Protein AF-A0A242K2R5-F1 (afdb_monomer)

Radius of gyration: 17.03 Å; Cα contacts (8 Å, |Δi|>4): 320; chains: 1; bounding box: 41×43×47 Å

pLDDT: mean 93.3, std 8.81, range [44.0, 98.81]

Secondary structure (DSSP, 8-state):
--S------SS---HHHHHHHHHTT--SSEEEEE-TTEE--HHHHHHHHHHHHT-TTEEEEEEEEE-TTS-B----BS---HHHHHHHH---HHHHHHTHHHHHHHTTTT--SSS-EEESB--TTEEEEEHHHHHHTTSS-TT-SSSSHHHHHHHHHHHTT-EEEEEEEEEEEE---GGGGG-HHHHHHHHHHHHHHHHHH-----

Foldseek 3Di:
DDPDDDDDDPDQLAQQVVVLVVLVVDPDQKDKQADPQKDFDPVLVVVQVVVQVVDPLAFKEAEFEAEPVRHTDLFAAQDDAPQLVVLVVPPDPVSCVVCVVVNCNGSVVVDDLPDKDWGQFGDSNMIIGRSVLCVVLPTFDSQQRDPCSRNVSSVSSVVVSGIYIYHNPGYMYGHDDPPLSPDPVVVVSHVSSVVVNCVVVPHHHD

Sequence (206 aa):
MPFINLHQHSENRGFGYGHNVIFRQLTTKYGIVFNPDVLVTKEALDAMINRIRANDELAMVCPKVLNEDGTIQYLVRQKLDVFDYMLRFIPFNFVRKLFDKRLAYYECRDLSDEETTYIRMGSGCFMLLDTKKFNDIGGFDERFFMYFEDNDLCLRFEQAGQKILYTPFEPVIHIYEKAAHKSVPLFNIFMKSMYRFFNKWGWRFF

InterPro domains:
  IPR027791 Galactosyltransferase, C-terminal [PF02709] (124-176)
  IPR029044 Nucleotide-diphospho-sugar transferases [G3DSA:3.90.550.10] (2-184)
  IPR029044 Nucleotide-diphospho-sugar transferases [SSF53448] (4-205)

Nearest PDB structures (foldseek):
  6e4q-assembly1_A  TM=6.990E-01  e=4.591E-06  Drosophila melanogaster
  2z87-assembly3_B  TM=6.875E-01  e=1.037E-04  Escherichia coli
  9fnn-assembly1_A  TM=6.495E-01  e=6.644E-05  Escherichia coli
  7spa-assembly1_A  TM=6.278E-01  e=1.619E-04  Paramecium bursaria Chlorella virus CZ-2
  9gzk-assembly2_C  TM=6.308E-01  e=1.705E-03  Listeria monocytogenes

Solvent-accessible surface area (backbone atoms only — not comparable to full-atom values): 11644 Å² total; per-residue (Å²): 130,79,94,72,84,87,86,86,70,99,67,90,59,33,60,31,39,60,51,40,61,51,57,76,69,55,86,53,69,59,45,74,47,61,44,95,53,52,48,74,53,70,67,36,50,54,51,52,53,50,56,47,68,75,34,90,54,41,38,34,41,27,54,36,40,22,34,86,88,66,47,78,48,75,58,40,34,65,66,82,31,54,45,65,57,50,56,71,71,51,88,52,67,68,60,48,61,77,41,40,73,59,50,36,53,36,28,45,70,79,66,54,78,87,49,70,44,82,51,64,20,57,39,63,60,44,34,42,30,31,34,61,59,41,54,75,73,62,42,40,54,56,86,18,44,47,58,62,34,38,47,52,38,29,51,51,35,49,76,71,71,34,40,32,36,35,32,46,84,40,57,30,36,40,65,74,73,76,74,66,83,76,40,67,70,57,49,54,42,40,53,53,21,49,52,53,48,31,70,73,76,54,81,39,64,117

Mean predicted aligned error: 4.0 Å

Structure (mmCIF, N/CA/C/O backbone):
data_AF-A0A242K2R5-F1
#
_entry.id   AF-A0A242K2R5-F1
#
loop_
_atom_site.group_PDB
_atom_site.id
_atom_site.type_symbol
_atom_site.label_atom_id
_atom_site.label_alt_id
_atom_site.label_comp_id
_atom_site.label_asym_id
_atom_site.label_entity_id
_atom_site.label_seq_id
_atom_site.pdbx_PDB_ins_code
_atom_site.Cartn_x
_atom_site.Cartn_y
_atom_site.Cartn_z
_atom_site.occupancy
_atom_site.B_iso_or_equiv
_atom_site.auth_seq_id
_atom_site.auth_comp_id
_atom_site.auth_asym_id
_atom_site.auth_atom_id
_atom_site.pdbx_PDB_model_num
ATOM 1 N N . MET A 1 1 ? -10.403 -11.966 26.368 1.00 62.44 1 MET A N 1
ATOM 2 C CA . MET A 1 1 ? -10.228 -12.396 24.964 1.00 62.44 1 MET A CA 1
ATOM 3 C C . MET A 1 1 ? -8.780 -12.825 24.786 1.00 62.44 1 MET A C 1
ATOM 5 O O . MET A 1 1 ? -7.942 -12.250 25.475 1.00 62.44 1 MET A O 1
ATOM 9 N N . PRO A 1 2 ? -8.483 -13.840 23.959 1.00 74.81 2 PRO A N 1
ATOM 10 C CA . PRO A 1 2 ? -7.099 -14.198 23.654 1.00 74.81 2 PRO A CA 1
ATOM 11 C C . PRO A 1 2 ? -6.367 -13.006 23.019 1.00 74.81 2 PRO A C 1
ATOM 13 O O . PRO A 1 2 ? -6.982 -12.202 22.320 1.00 74.81 2 PRO A O 1
ATOM 16 N N . PHE A 1 3 ? -5.065 -12.883 23.287 1.00 88.44 3 PHE A N 1
ATOM 17 C CA . PHE A 1 3 ? -4.233 -11.795 22.754 1.00 88.44 3 PHE A CA 1
ATOM 18 C C . PHE A 1 3 ? -3.895 -11.986 21.264 1.00 88.44 3 PHE A C 1
ATOM 20 O O . PHE A 1 3 ? -3.616 -11.013 20.572 1.00 88.44 3 PHE A O 1
ATOM 27 N N . ILE A 1 4 ? -3.957 -13.230 20.772 1.00 90.94 4 ILE A N 1
ATOM 28 C CA . ILE A 1 4 ? -3.804 -13.615 19.364 1.00 90.94 4 ILE A CA 1
ATOM 29 C C . ILE A 1 4 ? -4.907 -14.615 19.008 1.00 90.94 4 ILE A C 1
ATOM 31 O O . ILE A 1 4 ? -5.147 -15.566 19.752 1.00 90.94 4 ILE A O 1
ATOM 35 N N . ASN A 1 5 ? -5.531 -14.422 17.844 1.00 90.81 5 ASN A N 1
ATOM 36 C CA . ASN A 1 5 ? -6.406 -15.401 17.201 1.00 90.81 5 ASN A CA 1
ATOM 37 C C . ASN A 1 5 ? -5.737 -15.895 15.917 1.00 90.81 5 ASN A C 1
ATOM 39 O O . ASN A 1 5 ? -5.383 -15.088 15.058 1.00 90.81 5 ASN A O 1
ATOM 43 N N . LEU A 1 6 ? -5.574 -17.211 15.781 1.00 92.06 6 LEU A N 1
ATOM 44 C CA . LEU A 1 6 ? -5.031 -17.828 14.573 1.00 92.06 6 LEU A CA 1
ATOM 45 C C . LEU A 1 6 ? -6.177 -18.305 13.676 1.00 92.06 6 LEU A C 1
ATOM 47 O O . LEU A 1 6 ? -7.012 -19.098 14.106 1.00 92.06 6 LEU A O 1
ATOM 51 N N . HIS A 1 7 ? -6.187 -17.854 12.423 1.00 91.31 7 HIS A N 1
ATOM 52 C CA . HIS A 1 7 ? -7.149 -18.283 11.410 1.00 91.31 7 HIS A CA 1
ATOM 53 C C . HIS A 1 7 ? -6.432 -19.127 10.356 1.00 91.31 7 HIS A C 1
ATOM 55 O O . HIS A 1 7 ? -5.574 -18.626 9.630 1.00 91.31 7 HIS A O 1
ATOM 61 N N . GLN A 1 8 ? -6.774 -20.412 10.278 1.00 92.38 8 GLN A N 1
ATOM 62 C CA . GLN A 1 8 ? -6.209 -21.338 9.301 1.00 92.38 8 GLN A CA 1
ATOM 63 C C . GLN A 1 8 ? -7.237 -21.652 8.213 1.00 92.38 8 GLN A C 1
ATOM 65 O O . GLN A 1 8 ? -8.395 -21.946 8.502 1.00 92.38 8 GLN A O 1
ATOM 70 N N . HIS A 1 9 ? -6.792 -21.626 6.959 1.00 89.75 9 HIS A N 1
ATOM 71 C CA . HIS A 1 9 ? -7.594 -21.993 5.796 1.00 89.75 9 HIS A CA 1
ATOM 72 C C . HIS A 1 9 ? -7.074 -23.291 5.178 1.00 89.75 9 HIS A C 1
ATOM 74 O O . HIS A 1 9 ? -5.881 -23.586 5.245 1.00 89.75 9 HIS A O 1
ATOM 80 N N . SER A 1 10 ? -7.971 -24.064 4.563 1.00 92.50 10 SER A N 1
ATOM 81 C CA . SER A 1 10 ? -7.627 -25.303 3.851 1.00 92.50 10 SER A CA 1
ATOM 82 C C . SER A 1 10 ? -6.846 -25.055 2.558 1.00 92.50 10 SER A C 1
ATOM 84 O O . SER A 1 10 ? -6.155 -25.949 2.079 1.00 92.50 10 SER A O 1
ATOM 86 N N . GLU A 1 11 ? -6.943 -23.849 1.998 1.00 93.31 11 GLU A N 1
ATOM 87 C CA . GLU A 1 11 ? -6.268 -23.438 0.770 1.00 93.31 11 GLU A CA 1
ATOM 88 C C . GLU A 1 11 ? -5.685 -22.025 0.892 1.00 93.31 11 GLU A C 1
ATOM 90 O O . GLU A 1 11 ? -6.241 -21.153 1.563 1.00 93.31 11 GLU A O 1
ATOM 95 N N . ASN A 1 12 ? -4.562 -21.787 0.210 1.00 93.62 12 ASN A N 1
ATOM 96 C CA . ASN A 1 12 ? -4.000 -20.450 0.053 1.00 93.62 12 ASN A CA 1
ATOM 97 C C . ASN A 1 12 ? -4.608 -19.796 -1.193 1.00 93.62 12 ASN A C 1
ATOM 99 O O . ASN A 1 12 ? -4.327 -20.217 -2.314 1.00 93.62 12 ASN A O 1
ATOM 103 N N . ARG A 1 13 ? -5.422 -18.757 -0.996 1.00 95.25 13 ARG A N 1
ATOM 104 C CA . ARG A 1 13 ? -6.053 -17.981 -2.079 1.00 95.25 13 ARG A CA 1
ATOM 105 C C . ARG A 1 13 ? -5.410 -16.617 -2.306 1.00 95.25 13 ARG A C 1
ATOM 107 O O . ARG A 1 13 ? -5.927 -15.825 -3.090 1.00 95.25 13 ARG A O 1
ATOM 114 N N . GLY A 1 14 ? -4.280 -16.359 -1.658 1.00 95.38 14 GLY A N 1
ATOM 115 C CA . GLY A 1 14 ? -3.517 -15.139 -1.848 1.00 95.38 14 GLY A CA 1
ATOM 116 C C . GLY A 1 14 ? -3.694 -14.090 -0.756 1.00 95.38 14 GLY A C 1
ATOM 117 O O . GLY A 1 14 ? -4.518 -14.220 0.152 1.00 95.38 14 GLY A O 1
ATOM 118 N N . PHE A 1 15 ? -2.890 -13.033 -0.874 1.00 96.06 15 PHE A N 1
ATOM 119 C CA . PHE A 1 15 ? -2.730 -11.974 0.121 1.00 96.06 15 PHE A CA 1
ATOM 120 C C . PHE A 1 15 ? -4.047 -11.248 0.414 1.00 96.06 15 PHE A C 1
ATOM 122 O O . PHE A 1 15 ? -4.467 -11.158 1.569 1.00 96.06 15 PHE A O 1
ATOM 129 N N . GLY A 1 16 ? -4.732 -10.773 -0.631 1.00 96.94 16 GLY A N 1
ATOM 130 C CA . GLY A 1 16 ? -5.975 -10.017 -0.481 1.00 96.94 16 GLY A CA 1
ATOM 131 C C . GLY A 1 16 ? -7.112 -10.839 0.132 1.00 96.94 16 GLY A C 1
ATOM 132 O O . GLY A 1 16 ? -7.839 -10.339 0.987 1.00 96.94 16 GLY A O 1
ATOM 133 N N . TYR A 1 17 ? -7.224 -12.120 -0.241 1.00 97.25 17 TYR A N 1
ATOM 134 C CA . TYR A 1 17 ? -8.234 -13.028 0.310 1.00 97.25 17 TYR A CA 1
ATOM 135 C C . TYR A 1 17 ? -8.085 -13.198 1.826 1.00 97.25 17 TYR A C 1
ATOM 137 O O . TYR A 1 17 ? -9.061 -13.041 2.558 1.00 97.25 17 TYR A O 1
ATOM 145 N N . GLY A 1 18 ? -6.867 -13.485 2.303 1.00 96.06 18 GLY A N 1
ATOM 146 C CA . GLY A 1 18 ? -6.620 -13.682 3.734 1.00 96.06 18 GLY A CA 1
ATOM 147 C C . GLY A 1 18 ? -7.019 -12.454 4.556 1.00 96.06 18 GLY A C 1
ATOM 148 O O . GLY A 1 18 ? -7.730 -12.574 5.552 1.00 96.06 18 GLY A O 1
ATOM 149 N N . H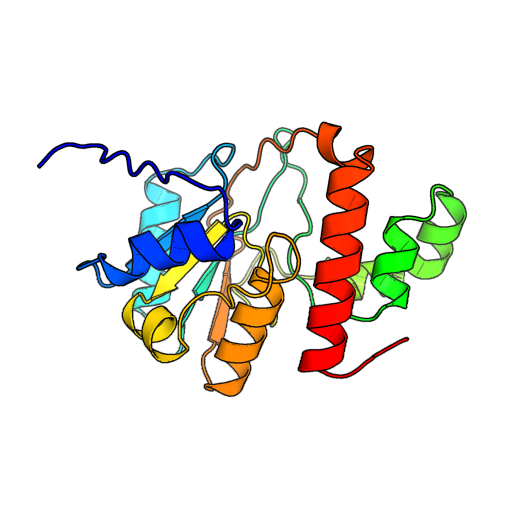IS A 1 19 ? -6.654 -11.261 4.083 1.00 97.69 19 HIS A N 1
ATOM 150 C CA . HIS A 1 19 ? -7.028 -10.012 4.744 1.00 97.69 19 HIS A CA 1
ATOM 151 C C . HIS A 1 19 ? -8.534 -9.743 4.682 1.00 97.69 19 HIS A C 1
ATOM 153 O O . HIS A 1 19 ? -9.115 -9.359 5.695 1.00 97.69 19 HIS A O 1
ATOM 159 N N . ASN A 1 20 ? -9.197 -10.004 3.550 1.00 97.88 20 ASN A N 1
ATOM 160 C CA . ASN A 1 20 ? -10.650 -9.855 3.433 1.00 97.88 20 ASN A CA 1
ATOM 161 C C . ASN A 1 20 ? -11.409 -10.686 4.469 1.00 97.88 20 ASN A C 1
ATOM 163 O O . ASN A 1 20 ? -12.375 -10.194 5.052 1.00 97.88 20 ASN A O 1
ATOM 167 N N . VAL A 1 21 ? -10.984 -11.931 4.709 1.00 96.19 21 VAL A N 1
ATOM 168 C CA . VAL A 1 21 ? -11.616 -12.803 5.709 1.00 96.19 21 VAL A CA 1
ATOM 169 C C . VAL A 1 21 ? -11.588 -12.152 7.090 1.00 96.19 21 VAL A C 1
ATOM 171 O O . VAL A 1 21 ? -12.612 -12.151 7.775 1.00 96.19 21 VAL A O 1
ATOM 174 N N . ILE A 1 22 ? -10.448 -11.580 7.483 1.00 95.75 22 ILE A N 1
ATOM 175 C CA . ILE A 1 22 ? -10.291 -10.929 8.786 1.00 95.75 22 ILE A CA 1
ATOM 176 C C . ILE A 1 22 ? -11.063 -9.609 8.839 1.00 95.75 22 ILE A C 1
ATOM 178 O O . ILE A 1 22 ? -11.855 -9.413 9.756 1.00 95.75 22 ILE A O 1
ATOM 182 N N . PHE A 1 23 ? -10.916 -8.735 7.839 1.00 97.31 23 PHE A N 1
ATOM 183 C CA . PHE A 1 23 ? -11.558 -7.412 7.814 1.00 97.31 23 PHE A CA 1
ATOM 184 C C . PHE A 1 23 ? -13.091 -7.462 7.841 1.00 97.31 23 PHE A C 1
ATOM 186 O O . PHE A 1 23 ? -13.722 -6.573 8.411 1.00 97.31 23 PHE A O 1
ATOM 193 N N . ARG A 1 24 ? -13.703 -8.522 7.299 1.00 95.69 24 ARG A N 1
ATOM 194 C CA . ARG A 1 24 ? -15.157 -8.748 7.394 1.00 95.69 24 ARG A CA 1
ATOM 195 C C . ARG A 1 24 ? -15.631 -9.115 8.803 1.00 95.69 24 ARG A C 1
ATOM 197 O O . ARG A 1 24 ? -16.816 -8.987 9.088 1.00 95.69 24 ARG A O 1
ATOM 204 N N . GLN A 1 25 ? -14.731 -9.594 9.658 1.00 94.06 25 GLN A N 1
ATOM 205 C CA . GLN A 1 25 ? -15.017 -9.991 11.041 1.00 94.06 25 GLN A CA 1
ATOM 206 C C . GLN A 1 25 ? -14.628 -8.908 12.056 1.00 94.06 25 GLN A C 1
ATOM 208 O O . GLN A 1 25 ? -14.987 -9.014 13.229 1.00 94.06 25 GLN A O 1
ATOM 213 N N . LEU A 1 26 ? -13.886 -7.878 11.632 1.00 94.69 26 LEU A N 1
ATOM 214 C CA . LEU A 1 26 ? -13.453 -6.805 12.520 1.00 94.69 26 LEU A CA 1
ATOM 215 C C . LEU A 1 26 ? -14.651 -5.986 13.008 1.00 94.69 26 LEU A C 1
ATOM 217 O O . LEU A 1 26 ? -15.458 -5.488 12.227 1.00 94.69 26 LEU A O 1
ATOM 221 N N . THR A 1 27 ? -14.715 -5.792 14.322 1.00 92.94 27 THR A N 1
ATOM 222 C CA . THR A 1 27 ? -15.649 -4.866 14.979 1.00 92.94 27 THR A CA 1
ATOM 223 C C . THR A 1 27 ? -14.998 -3.521 15.304 1.00 92.94 27 THR A C 1
ATOM 225 O O . THR A 1 27 ? -15.673 -2.577 15.713 1.00 92.94 27 THR A O 1
ATOM 228 N N . THR A 1 28 ? -13.680 -3.412 15.126 1.00 96.06 28 THR A N 1
ATOM 229 C CA . THR A 1 28 ? -12.914 -2.188 15.352 1.00 96.06 28 THR A CA 1
ATOM 230 C C . THR A 1 28 ? -13.083 -1.215 14.188 1.00 96.06 28 THR A C 1
ATOM 232 O O . THR A 1 28 ? -13.116 -1.616 13.024 1.00 96.06 28 THR A O 1
ATOM 235 N N . LYS A 1 29 ? -13.130 0.092 14.492 1.00 97.25 29 LYS A N 1
ATOM 236 C CA . LYS A 1 29 ? -13.226 1.149 13.465 1.00 97.25 29 LYS A CA 1
ATOM 237 C C . LYS A 1 29 ? -12.029 1.139 12.507 1.00 97.25 29 LYS A C 1
ATOM 239 O O . 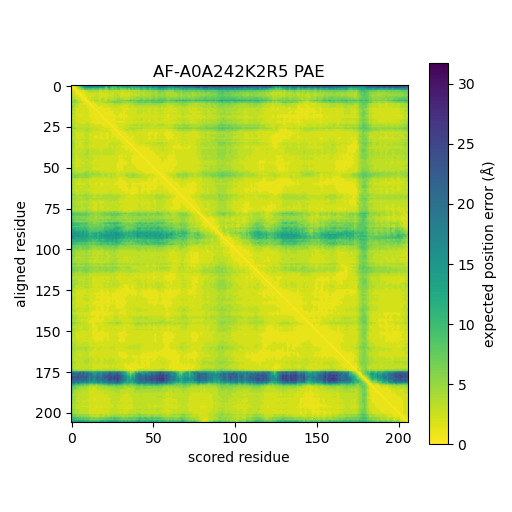LYS A 1 29 ? -12.198 1.423 11.327 1.00 97.25 29 LYS A O 1
ATOM 244 N N . TYR A 1 30 ? -10.849 0.793 13.016 1.00 98.25 30 TYR A N 1
ATOM 245 C CA . TYR A 1 30 ? -9.625 0.704 12.228 1.00 98.25 30 TYR A CA 1
ATOM 246 C C . TYR A 1 30 ? -9.069 -0.720 12.239 1.00 98.25 30 TYR A C 1
ATOM 248 O O . TYR A 1 30 ? -9.187 -1.431 13.244 1.00 98.25 30 TYR A O 1
ATOM 256 N N . GLY A 1 31 ? -8.455 -1.1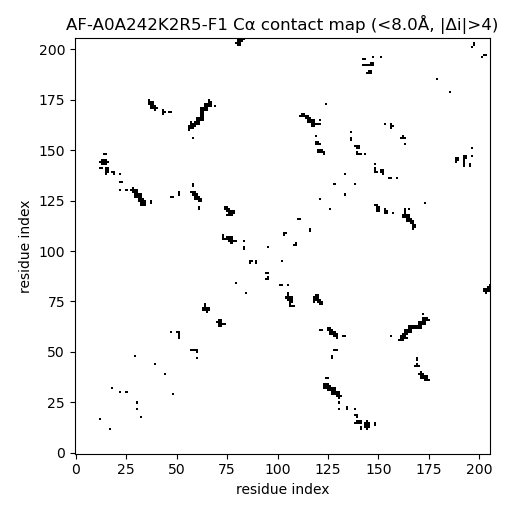09 11.127 1.00 97.75 31 GLY A N 1
ATOM 257 C CA . GLY A 1 31 ? -7.739 -2.367 10.940 1.00 97.75 31 GLY A CA 1
ATOM 258 C C . GLY A 1 31 ? -6.390 -2.112 10.276 1.00 97.75 31 GLY A C 1
ATOM 259 O O . GLY A 1 31 ? -6.194 -1.073 9.650 1.00 97.75 31 GLY A O 1
ATOM 260 N N . ILE A 1 32 ? -5.448 -3.042 10.415 1.00 97.69 32 ILE A N 1
ATOM 261 C CA . ILE A 1 32 ? -4.110 -2.916 9.826 1.00 97.69 32 ILE A CA 1
ATOM 262 C C . ILE A 1 32 ? -3.857 -4.118 8.927 1.00 97.69 32 ILE A C 1
ATOM 264 O O . ILE A 1 32 ? -4.071 -5.259 9.332 1.00 97.69 32 ILE A O 1
ATOM 268 N N . VAL A 1 33 ? -3.384 -3.846 7.719 1.00 98.00 33 VAL A N 1
ATOM 269 C CA . VAL A 1 33 ? -2.728 -4.822 6.846 1.00 98.00 33 VAL A CA 1
ATOM 270 C C . VAL A 1 33 ? -1.232 -4.620 7.023 1.00 98.00 33 VAL A C 1
ATOM 272 O O . VAL A 1 33 ? -0.767 -3.489 6.906 1.00 98.00 33 VAL A O 1
ATOM 275 N N . PHE A 1 34 ? -0.481 -5.673 7.327 1.00 96.56 34 PHE A N 1
ATOM 276 C CA . PHE A 1 34 ? 0.970 -5.584 7.450 1.00 96.56 34 PHE A CA 1
ATOM 277 C C . PHE A 1 34 ? 1.632 -6.924 7.145 1.00 96.56 34 PHE A C 1
ATOM 279 O O . PHE A 1 34 ? 1.044 -7.985 7.369 1.00 96.56 34 PHE A O 1
ATOM 286 N N . ASN A 1 35 ? 2.862 -6.872 6.640 1.00 95.06 35 ASN A N 1
ATOM 287 C CA . ASN A 1 35 ? 3.671 -8.072 6.480 1.00 95.06 35 ASN A CA 1
ATOM 288 C C . ASN A 1 35 ? 4.204 -8.558 7.845 1.00 95.06 35 ASN A C 1
ATOM 290 O O . ASN A 1 35 ? 4.446 -7.744 8.738 1.00 95.06 35 ASN A O 1
ATOM 294 N N . PRO A 1 36 ? 4.424 -9.874 8.024 1.00 93.19 36 PRO A N 1
ATOM 295 C CA . PRO A 1 36 ? 4.869 -10.445 9.301 1.00 93.19 36 PRO A CA 1
ATOM 296 C C . PRO A 1 36 ? 6.283 -10.018 9.737 1.00 93.19 36 PRO A C 1
ATOM 298 O O . PRO A 1 36 ? 6.646 -10.210 10.892 1.00 93.19 36 PRO A O 1
ATOM 301 N N . ASP A 1 37 ? 7.073 -9.455 8.827 1.00 94.12 37 ASP A N 1
ATOM 302 C CA . ASP A 1 37 ? 8.444 -8.963 8.992 1.00 94.12 37 ASP A CA 1
ATOM 303 C C . ASP A 1 37 ? 8.513 -7.430 9.167 1.00 94.12 37 ASP A C 1
ATOM 305 O O . ASP A 1 37 ? 9.566 -6.813 8.977 1.00 94.12 37 ASP A O 1
ATOM 309 N N . VAL A 1 38 ? 7.392 -6.798 9.539 1.00 96.56 38 VAL A N 1
ATOM 310 C CA . VAL A 1 38 ? 7.328 -5.370 9.875 1.00 96.56 38 VAL A CA 1
ATOM 311 C C . VAL A 1 38 ? 7.479 -5.143 11.377 1.00 96.56 38 VAL A C 1
ATOM 313 O O . VAL A 1 38 ? 6.769 -5.734 12.190 1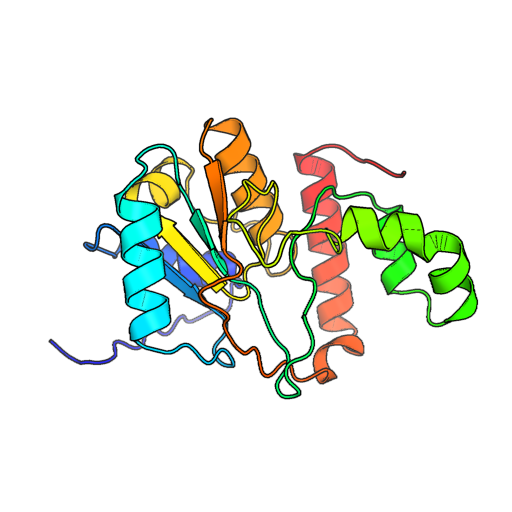.00 96.56 38 VAL A O 1
ATOM 316 N N . LEU A 1 39 ? 8.354 -4.206 11.741 1.00 97.38 39 LEU A N 1
ATOM 317 C CA . LEU A 1 39 ? 8.494 -3.673 13.091 1.00 97.38 39 LEU A CA 1
ATOM 318 C C . LEU A 1 39 ? 7.877 -2.273 13.169 1.00 97.38 39 LEU A C 1
ATOM 320 O O . LEU A 1 39 ? 8.189 -1.386 12.371 1.00 97.38 39 LEU A O 1
ATOM 3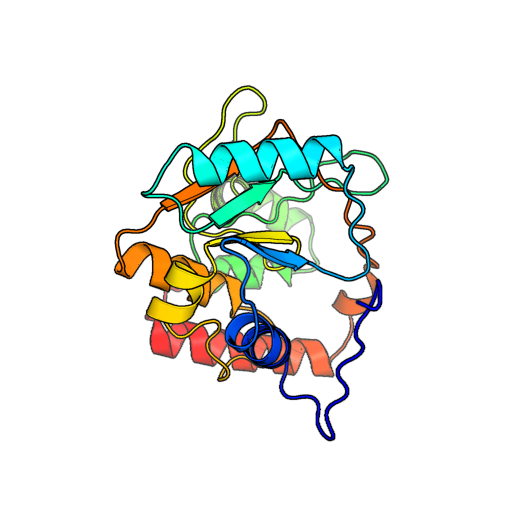24 N N . VAL A 1 40 ? 7.025 -2.066 14.171 1.00 97.38 40 VAL A N 1
ATOM 325 C CA . VAL A 1 40 ? 6.347 -0.795 14.451 1.00 97.38 40 VAL A CA 1
ATOM 326 C C . VAL A 1 40 ? 6.302 -0.562 15.959 1.00 97.38 40 VAL A C 1
ATOM 328 O O . VAL A 1 40 ? 6.103 -1.500 16.733 1.00 97.38 40 VAL A O 1
ATOM 331 N N . THR A 1 41 ? 6.501 0.683 16.392 1.00 97.94 41 THR A N 1
ATOM 332 C CA . THR A 1 41 ? 6.376 1.048 17.809 1.00 97.94 41 THR A CA 1
ATOM 333 C C . THR A 1 41 ? 4.927 1.356 18.165 1.00 97.94 41 THR A C 1
ATOM 335 O O . THR A 1 41 ? 4.109 1.713 17.311 1.00 97.94 41 THR A O 1
ATOM 338 N N . LYS A 1 42 ? 4.592 1.252 19.453 1.00 97.12 42 LYS A N 1
ATOM 339 C CA . LYS A 1 42 ? 3.256 1.608 19.934 1.00 97.12 42 LYS A CA 1
ATOM 340 C C . LYS A 1 42 ? 2.949 3.086 19.667 1.00 97.12 42 LYS A C 1
ATOM 342 O O . LYS A 1 42 ? 1.843 3.416 19.259 1.00 97.12 42 LYS A O 1
ATOM 347 N N . GLU A 1 43 ? 3.934 3.957 19.855 1.00 98.38 43 GLU A N 1
ATOM 348 C CA . GLU A 1 43 ? 3.817 5.405 19.680 1.00 98.38 43 GLU A CA 1
ATOM 349 C C . GLU A 1 43 ? 3.528 5.765 18.220 1.00 98.38 43 GLU A C 1
ATOM 351 O O . GLU A 1 43 ? 2.637 6.571 17.948 1.00 98.38 43 GLU A O 1
ATOM 356 N N . ALA A 1 44 ? 4.230 5.121 17.281 1.00 98.00 44 ALA A N 1
ATOM 357 C CA . ALA A 1 44 ? 3.985 5.270 15.850 1.00 98.00 44 ALA A CA 1
ATOM 358 C C . ALA A 1 44 ? 2.562 4.825 15.489 1.00 98.00 44 ALA A C 1
ATOM 360 O O . ALA A 1 44 ? 1.844 5.523 14.770 1.00 98.00 44 ALA A O 1
ATOM 361 N N . LEU A 1 45 ? 2.118 3.687 16.030 1.00 97.81 45 LEU A N 1
ATOM 362 C CA . LEU A 1 45 ? 0.772 3.190 15.777 1.00 97.81 45 LEU A CA 1
ATOM 363 C C . LEU A 1 45 ? -0.314 4.126 16.332 1.00 97.81 45 LEU A C 1
ATOM 365 O O . LEU A 1 45 ? -1.260 4.459 15.616 1.00 97.81 45 LEU A O 1
ATOM 369 N N . ASP A 1 46 ? -0.167 4.586 17.574 1.00 98.31 46 ASP A N 1
ATOM 370 C CA . ASP A 1 46 ? -1.110 5.511 18.208 1.00 98.31 46 ASP A CA 1
ATOM 371 C C . ASP A 1 46 ? -1.205 6.835 17.431 1.00 98.31 46 ASP A C 1
ATOM 373 O O . ASP A 1 46 ? -2.304 7.350 17.195 1.00 98.31 46 ASP A O 1
ATOM 377 N N . ALA A 1 47 ? -0.069 7.372 16.978 1.00 98.50 47 ALA A N 1
ATOM 378 C CA . ALA A 1 47 ? -0.029 8.584 16.168 1.00 98.50 47 ALA A CA 1
ATOM 379 C C . ALA A 1 47 ? -0.720 8.393 14.806 1.00 98.50 47 ALA A C 1
ATOM 381 O O . ALA A 1 47 ? -1.555 9.220 14.429 1.00 98.50 47 ALA A O 1
ATOM 382 N N . MET A 1 48 ? -0.483 7.279 14.103 1.00 98.56 48 MET A N 1
ATOM 383 C CA . MET A 1 48 ? -1.194 6.967 12.854 1.00 98.56 48 MET A CA 1
ATOM 384 C C . MET A 1 48 ? -2.711 6.810 13.062 1.00 98.56 48 MET A C 1
ATOM 386 O O . MET A 1 48 ? -3.498 7.316 12.257 1.00 98.56 48 MET A O 1
ATOM 390 N N . ILE A 1 49 ? -3.142 6.184 14.165 1.00 98.44 49 ILE A N 1
ATOM 391 C CA . ILE A 1 49 ? -4.565 6.078 14.536 1.00 98.44 49 ILE A CA 1
ATOM 392 C C . ILE A 1 49 ? -5.182 7.460 14.768 1.00 98.44 49 ILE A C 1
ATOM 394 O O . ILE A 1 49 ? -6.319 7.707 14.357 1.00 98.44 49 ILE A O 1
ATOM 398 N N . ASN A 1 50 ? -4.452 8.380 15.396 1.00 98.31 50 ASN A N 1
ATOM 399 C CA . ASN A 1 50 ? -4.923 9.750 15.576 1.00 98.31 50 ASN A CA 1
ATOM 400 C C . ASN A 1 50 ? -5.043 10.490 14.236 1.00 98.31 50 ASN A C 1
ATOM 402 O O . ASN A 1 50 ? -6.030 11.196 14.034 1.00 98.31 50 ASN A O 1
ATOM 406 N N . ARG A 1 51 ? -4.111 10.280 13.295 1.00 98.00 51 ARG A N 1
ATOM 407 C CA . ARG A 1 51 ? -4.168 10.880 11.949 1.00 98.00 51 ARG A CA 1
ATOM 408 C C . ARG A 1 51 ? -5.396 10.432 11.165 1.00 98.00 51 ARG A C 1
ATOM 410 O O . ARG A 1 51 ? -6.129 11.284 10.673 1.00 98.00 51 ARG A O 1
ATOM 417 N N . ILE A 1 52 ? -5.655 9.122 11.085 1.00 98.38 52 ILE A N 1
ATOM 418 C CA . ILE A 1 52 ? -6.834 8.615 10.360 1.00 98.38 52 ILE A CA 1
ATOM 419 C C . ILE A 1 52 ? -8.139 9.043 11.041 1.00 98.38 52 ILE A C 1
ATOM 421 O O . ILE A 1 52 ? -9.113 9.363 10.371 1.00 98.38 52 ILE A O 1
ATOM 425 N N . ARG A 1 53 ? -8.151 9.124 12.378 1.00 98.00 53 ARG A N 1
ATOM 426 C CA . ARG A 1 53 ? -9.317 9.580 13.147 1.00 98.00 53 ARG A CA 1
ATOM 427 C C . ARG A 1 53 ? -9.626 11.061 12.954 1.00 98.00 53 ARG A C 1
ATOM 429 O O . ARG A 1 53 ? -10.790 11.429 13.037 1.00 98.00 53 ARG A O 1
ATOM 436 N N . ALA A 1 54 ? -8.610 11.893 12.752 1.00 97.50 54 ALA A N 1
ATOM 437 C CA . ALA A 1 54 ? -8.769 13.339 12.639 1.00 97.50 54 ALA A CA 1
ATOM 438 C C . ALA A 1 54 ? -9.335 13.797 11.283 1.00 97.50 54 ALA A C 1
ATOM 440 O O . ALA A 1 54 ? -9.688 14.966 11.150 1.00 97.50 54 ALA A O 1
ATOM 441 N N . ASN A 1 55 ? -9.415 12.915 10.281 1.00 95.75 55 ASN A N 1
ATOM 442 C CA . ASN A 1 55 ? -9.892 13.270 8.951 1.00 95.75 55 ASN A CA 1
ATOM 443 C C . ASN A 1 55 ? -10.781 12.164 8.363 1.00 95.75 55 ASN A C 1
ATOM 445 O O . ASN A 1 55 ? -10.296 11.159 7.844 1.00 95.75 55 ASN A O 1
ATOM 449 N N . ASP A 1 56 ? -12.092 12.408 8.372 1.00 95.00 56 ASP A N 1
ATOM 450 C CA . ASP A 1 56 ? -13.106 11.491 7.848 1.00 95.00 56 ASP A CA 1
ATOM 451 C C . ASP A 1 56 ? -13.074 11.325 6.317 1.00 95.00 56 ASP A C 1
ATOM 453 O O . ASP A 1 56 ? -13.832 10.517 5.789 1.00 95.00 56 ASP A O 1
ATOM 457 N N . GLU A 1 57 ? -12.193 11.997 5.571 1.00 96.50 57 GLU A N 1
ATOM 458 C CA . GLU A 1 57 ? -11.933 11.697 4.153 1.00 96.50 57 GLU A CA 1
ATOM 459 C C . GLU A 1 57 ? -10.915 10.555 3.980 1.00 96.50 57 GLU A C 1
ATOM 461 O O . GLU A 1 57 ? -10.901 9.883 2.945 1.00 96.50 57 GLU A O 1
ATOM 466 N N . LEU A 1 58 ? -10.102 10.265 5.003 1.00 98.50 58 LEU A N 1
ATOM 467 C CA . LEU A 1 58 ? -9.042 9.257 4.935 1.00 98.50 58 LEU A CA 1
ATOM 468 C C . LEU A 1 58 ? -9.591 7.838 5.004 1.00 98.50 58 LEU A C 1
ATOM 470 O O . LEU A 1 58 ? -10.267 7.467 5.961 1.00 98.50 58 LEU A O 1
ATOM 474 N N . ALA A 1 59 ? -9.288 7.028 3.996 1.00 98.44 59 ALA A N 1
ATOM 475 C CA . ALA A 1 59 ? -9.496 5.584 4.051 1.00 98.44 59 ALA A CA 1
ATOM 476 C C . ALA A 1 59 ? -8.274 4.840 4.577 1.00 98.44 59 ALA A C 1
ATOM 478 O O . ALA A 1 59 ? -8.415 3.748 5.123 1.00 98.44 59 ALA A O 1
ATOM 479 N N . MET A 1 60 ? -7.088 5.423 4.397 1.00 98.75 60 MET A N 1
ATOM 480 C CA . MET A 1 60 ? -5.825 4.750 4.648 1.00 98.75 60 MET A CA 1
ATOM 481 C C . MET A 1 60 ? -4.745 5.732 5.109 1.00 98.75 60 MET A C 1
ATOM 483 O O . MET A 1 60 ? -4.661 6.854 4.605 1.00 98.75 60 MET A O 1
ATOM 487 N N . VAL A 1 61 ? -3.891 5.279 6.026 1.00 98.81 61 VAL A N 1
ATOM 488 C CA . VAL A 1 61 ? -2.611 5.906 6.369 1.00 98.81 61 VAL A CA 1
ATOM 489 C C . VAL A 1 61 ? -1.486 4.913 6.074 1.00 98.81 61 VAL A C 1
ATOM 491 O O . VAL A 1 61 ? -1.514 3.774 6.545 1.00 98.81 61 VAL A O 1
ATOM 494 N N . CYS A 1 62 ? -0.495 5.359 5.305 1.00 98.44 62 CYS A N 1
ATOM 495 C CA . CYS A 1 62 ? 0.726 4.629 4.989 1.00 98.44 62 CYS A CA 1
ATOM 496 C C . CYS A 1 62 ? 1.939 5.359 5.584 1.00 98.44 62 CYS A C 1
ATOM 498 O O . CYS A 1 62 ? 2.147 6.539 5.290 1.00 98.44 62 CYS A O 1
ATOM 500 N N . PRO A 1 63 ? 2.762 4.689 6.396 1.00 98.38 63 PRO A N 1
ATOM 501 C CA . PRO A 1 63 ? 3.983 5.276 6.920 1.00 98.38 63 PRO A CA 1
ATOM 502 C C . PRO A 1 63 ? 5.113 5.262 5.887 1.00 98.38 63 PRO A C 1
ATOM 504 O O . PRO A 1 63 ? 5.111 4.482 4.929 1.00 98.38 63 PRO A O 1
ATOM 507 N N . LYS A 1 64 ? 6.137 6.077 6.140 1.00 98.44 64 LYS A N 1
ATOM 508 C CA . LYS A 1 64 ? 7.481 5.846 5.606 1.00 98.44 64 LYS A CA 1
ATOM 509 C C . LYS A 1 64 ? 7.955 4.452 6.002 1.00 98.44 64 LYS A C 1
ATOM 511 O O . LYS A 1 64 ? 7.866 4.068 7.165 1.00 98.44 64 LYS A O 1
ATOM 516 N N . VAL A 1 65 ? 8.483 3.709 5.037 1.00 98.06 65 VAL A N 1
ATOM 517 C CA . VAL A 1 65 ? 9.042 2.377 5.280 1.00 98.06 65 VAL A CA 1
ATOM 518 C C . VAL A 1 65 ? 10.555 2.460 5.174 1.00 98.06 65 VAL A C 1
ATOM 520 O O . VAL A 1 65 ? 11.087 3.013 4.210 1.00 98.06 65 VAL A O 1
ATOM 523 N N . LEU A 1 66 ? 11.242 1.925 6.175 1.00 97.50 66 LEU A N 1
ATOM 524 C CA . LEU A 1 66 ? 12.694 1.874 6.256 1.00 97.50 66 LEU A CA 1
ATOM 525 C C . LEU A 1 66 ? 13.173 0.426 6.135 1.00 97.50 66 LEU A C 1
ATOM 527 O O . LEU A 1 66 ? 12.525 -0.501 6.622 1.00 97.50 66 LEU A O 1
ATOM 531 N N . ASN A 1 67 ? 14.328 0.238 5.505 1.00 95.94 67 ASN A N 1
ATOM 532 C CA . ASN A 1 67 ? 15.097 -0.994 5.643 1.00 95.94 67 ASN A CA 1
ATOM 533 C C . ASN A 1 67 ? 15.736 -1.044 7.046 1.00 95.94 67 ASN A C 1
ATOM 535 O O . ASN A 1 67 ? 15.793 -0.037 7.754 1.00 95.94 67 ASN A O 1
ATOM 539 N N . GLU A 1 68 ? 16.276 -2.201 7.434 1.00 93.75 68 GLU A N 1
ATOM 540 C CA . GLU A 1 68 ? 16.959 -2.374 8.729 1.00 93.75 68 GLU A CA 1
ATOM 541 C C . GLU A 1 68 ? 18.154 -1.429 8.933 1.00 93.75 68 GLU A C 1
ATOM 543 O O . GLU A 1 68 ? 18.460 -1.056 10.062 1.00 93.75 68 GLU A O 1
ATOM 548 N N . ASP A 1 69 ? 18.813 -1.005 7.850 1.00 94.50 69 ASP A N 1
ATOM 549 C CA . ASP A 1 69 ? 19.929 -0.050 7.883 1.00 94.50 69 ASP A CA 1
ATOM 550 C C . ASP A 1 69 ? 19.483 1.424 7.986 1.00 94.50 69 ASP A C 1
ATOM 552 O O . ASP A 1 69 ? 20.316 2.330 7.938 1.00 94.50 69 ASP A O 1
ATOM 556 N N . GLY A 1 70 ? 18.176 1.675 8.112 1.00 95.00 70 GLY A N 1
ATOM 557 C CA . GLY A 1 70 ? 17.583 3.008 8.200 1.00 95.00 70 GLY A CA 1
ATOM 558 C C . GLY A 1 70 ? 17.396 3.716 6.856 1.00 95.00 70 GLY A C 1
ATOM 559 O O . GLY A 1 70 ? 16.850 4.819 6.826 1.00 95.00 70 GLY A O 1
ATOM 560 N N . THR A 1 71 ? 17.804 3.116 5.734 1.00 95.88 71 THR A N 1
ATOM 561 C CA . THR A 1 71 ? 17.551 3.691 4.405 1.00 95.88 71 THR A CA 1
ATOM 562 C C . THR A 1 71 ? 16.081 3.555 4.009 1.00 95.88 71 THR A C 1
ATOM 564 O O . THR A 1 71 ? 15.407 2.594 4.379 1.00 95.88 71 THR A O 1
ATOM 567 N N . ILE A 1 72 ? 15.570 4.502 3.218 1.00 96.25 72 ILE A N 1
ATOM 568 C CA . ILE A 1 72 ? 14.171 4.484 2.772 1.00 96.25 72 ILE A CA 1
ATOM 569 C C . ILE A 1 72 ? 13.932 3.317 1.809 1.00 96.25 72 ILE A C 1
ATOM 571 O O . ILE A 1 72 ? 14.652 3.125 0.825 1.00 96.25 72 ILE A O 1
ATOM 575 N N . GLN A 1 73 ? 12.857 2.574 2.055 1.00 95.06 73 GLN A N 1
ATOM 576 C CA . GLN A 1 73 ? 12.296 1.625 1.111 1.00 95.06 73 GLN A CA 1
ATOM 577 C C . GLN A 1 73 ? 11.178 2.309 0.311 1.00 95.06 73 GLN A C 1
ATOM 579 O O . GLN A 1 73 ? 10.059 2.493 0.790 1.00 95.06 73 GLN A O 1
ATOM 584 N N . TYR A 1 74 ? 11.469 2.693 -0.935 1.00 94.88 74 TYR A N 1
ATOM 585 C CA . TYR A 1 74 ? 10.499 3.389 -1.785 1.00 94.88 74 TYR A CA 1
ATOM 586 C C . TYR A 1 74 ? 9.395 2.440 -2.272 1.00 94.88 74 TYR A C 1
ATOM 588 O O . TYR A 1 74 ? 9.530 1.748 -3.290 1.00 94.88 74 TYR A O 1
ATOM 596 N N . LEU A 1 75 ? 8.284 2.395 -1.535 1.00 94.81 75 LEU A N 1
ATOM 597 C CA . LEU A 1 75 ? 7.141 1.517 -1.806 1.00 94.81 75 LEU A CA 1
ATOM 598 C C . LEU A 1 75 ? 5.894 2.243 -2.337 1.00 94.81 75 LEU A C 1
ATOM 600 O O . LEU A 1 75 ? 5.042 1.593 -2.939 1.00 94.81 75 LEU A O 1
ATOM 604 N N . VAL A 1 76 ? 5.808 3.567 -2.177 1.00 97.06 76 VAL A N 1
ATOM 605 C CA . VAL A 1 76 ? 4.716 4.391 -2.725 1.00 97.06 76 VAL A CA 1
ATOM 606 C C . VAL A 1 76 ? 4.821 4.460 -4.247 1.00 97.06 76 VAL A C 1
ATOM 608 O O . VAL A 1 76 ? 5.928 4.467 -4.795 1.00 97.06 76 VAL A O 1
ATOM 611 N N . ARG A 1 77 ? 3.680 4.469 -4.945 1.00 95.56 77 ARG A N 1
ATOM 612 C CA . ARG A 1 77 ? 3.632 4.552 -6.411 1.00 95.56 77 ARG A CA 1
ATOM 613 C C . ARG A 1 77 ? 2.774 5.714 -6.890 1.00 95.56 77 ARG A C 1
ATOM 615 O O . ARG A 1 77 ? 1.645 5.900 -6.441 1.00 95.56 77 ARG A O 1
ATOM 622 N N . GLN A 1 78 ? 3.293 6.457 -7.864 1.00 93.31 78 GLN A N 1
ATOM 623 C CA . GLN A 1 78 ? 2.563 7.567 -8.483 1.00 93.31 78 GLN A CA 1
ATOM 624 C C . GLN A 1 78 ? 1.630 7.097 -9.607 1.00 93.31 78 GLN A C 1
ATOM 626 O O . GLN A 1 78 ? 0.509 7.582 -9.790 1.00 93.31 78 GLN A O 1
ATOM 631 N N . LYS A 1 79 ? 2.115 6.152 -10.411 1.00 90.12 79 LYS A N 1
ATOM 632 C CA . LYS A 1 79 ? 1.424 5.598 -11.576 1.00 90.12 79 LYS A CA 1
ATOM 633 C C . LYS A 1 79 ? 1.880 4.169 -11.819 1.00 90.12 79 LYS A C 1
ATOM 635 O O . LYS A 1 79 ? 2.850 3.726 -11.218 1.00 90.12 79 LYS A O 1
ATOM 640 N N . LEU A 1 80 ? 1.192 3.468 -12.714 1.00 89.50 80 LEU A N 1
ATOM 641 C CA . LEU A 1 80 ? 1.523 2.101 -13.096 1.00 89.50 80 LEU A CA 1
ATOM 642 C C . LEU A 1 80 ? 1.547 2.001 -14.614 1.00 89.50 80 LEU A C 1
ATOM 644 O O . LEU A 1 80 ? 0.491 1.909 -15.237 1.00 89.50 80 LEU A O 1
ATOM 648 N N . ASP A 1 81 ? 2.753 1.996 -15.175 1.00 92.44 81 ASP A N 1
ATOM 649 C CA . ASP A 1 81 ? 2.977 1.723 -16.590 1.00 92.44 81 ASP A CA 1
ATOM 650 C C . ASP A 1 81 ? 3.783 0.434 -16.744 1.00 92.44 81 ASP A C 1
ATOM 652 O O . ASP A 1 81 ? 4.655 0.113 -15.929 1.00 92.44 81 ASP A O 1
ATOM 656 N N . VAL A 1 82 ? 3.509 -0.310 -17.814 1.00 90.44 82 VAL A N 1
ATOM 657 C CA . VAL A 1 82 ? 4.196 -1.572 -18.119 1.00 90.44 82 VAL A CA 1
ATOM 658 C C . VAL A 1 82 ? 5.708 -1.350 -18.198 1.00 90.44 82 VAL A C 1
ATOM 660 O O . VAL A 1 82 ? 6.474 -2.138 -17.641 1.00 90.44 82 VAL A O 1
ATOM 663 N N . PHE A 1 83 ? 6.147 -0.256 -18.830 1.00 89.81 83 PHE A N 1
ATOM 664 C CA . PHE A 1 83 ? 7.566 0.052 -18.971 1.00 89.81 83 PHE A CA 1
ATOM 665 C C . PHE A 1 83 ? 8.263 0.288 -17.624 1.00 89.81 83 PHE A C 1
ATOM 667 O O . PHE A 1 83 ? 9.367 -0.219 -17.430 1.00 89.81 83 PHE A O 1
ATOM 674 N N . ASP A 1 84 ? 7.617 0.954 -16.660 1.00 88.12 84 ASP A N 1
ATOM 675 C CA . ASP A 1 84 ? 8.202 1.182 -15.327 1.00 88.12 84 ASP A CA 1
ATOM 676 C C . ASP A 1 84 ? 8.469 -0.133 -14.591 1.00 88.12 84 ASP A C 1
ATOM 678 O O . ASP A 1 84 ? 9.532 -0.319 -13.995 1.00 88.12 84 ASP A O 1
ATOM 682 N N . TYR A 1 85 ? 7.551 -1.096 -14.699 1.00 83.88 85 TYR A N 1
ATOM 683 C CA . TYR A 1 85 ? 7.768 -2.432 -14.151 1.00 83.88 85 TYR A CA 1
ATOM 684 C C . TYR A 1 85 ? 8.852 -3.203 -14.898 1.00 83.88 85 TYR A C 1
ATOM 686 O O . TYR A 1 85 ? 9.695 -3.830 -14.255 1.00 83.88 85 TYR A O 1
ATOM 694 N N . MET A 1 86 ? 8.883 -3.137 -16.233 1.00 84.94 86 MET A N 1
ATOM 695 C CA . MET A 1 86 ? 9.932 -3.785 -17.026 1.00 84.94 86 MET A CA 1
ATOM 696 C C . MET A 1 86 ? 11.326 -3.292 -16.632 1.00 84.94 86 MET A C 1
ATOM 698 O O . MET A 1 86 ? 12.225 -4.115 -16.453 1.00 84.94 86 MET A O 1
ATOM 702 N N . LEU A 1 87 ? 11.502 -1.983 -16.413 1.00 85.19 87 LEU A N 1
ATOM 703 C CA . LEU A 1 87 ? 12.774 -1.396 -15.975 1.00 85.19 87 LEU A CA 1
ATOM 704 C C . LEU A 1 87 ? 13.301 -2.016 -14.667 1.00 85.19 87 LEU A C 1
ATOM 706 O O . LEU A 1 87 ? 14.518 -2.106 -14.485 1.00 85.19 87 LEU A O 1
ATOM 710 N N . ARG A 1 88 ? 12.420 -2.499 -13.778 1.00 76.44 88 ARG A N 1
ATOM 711 C CA . ARG A 1 88 ? 12.810 -3.172 -12.524 1.00 76.44 88 ARG A CA 1
ATOM 712 C C . ARG A 1 88 ? 13.377 -4.576 -12.744 1.00 76.44 88 ARG A C 1
ATOM 714 O O . ARG A 1 88 ? 14.188 -5.022 -11.936 1.00 76.44 88 ARG A O 1
ATOM 721 N N . PHE A 1 89 ? 12.997 -5.251 -13.828 1.00 78.31 89 PHE A N 1
ATOM 722 C CA . PHE A 1 89 ? 13.507 -6.583 -14.180 1.00 78.31 89 PHE A CA 1
ATOM 723 C C . PHE A 1 89 ? 14.790 -6.541 -15.020 1.00 78.31 89 PHE A C 1
ATOM 725 O O . PHE A 1 89 ? 15.460 -7.563 -15.157 1.00 78.31 89 PHE A O 1
ATOM 732 N N . ILE A 1 90 ? 15.171 -5.380 -15.563 1.00 81.12 90 ILE A N 1
ATOM 733 C CA . ILE A 1 90 ? 16.409 -5.236 -16.336 1.00 81.12 90 ILE A CA 1
ATOM 734 C C . ILE A 1 90 ? 17.609 -5.334 -15.380 1.00 81.12 90 ILE A C 1
ATOM 736 O O . ILE A 1 90 ? 17.763 -4.476 -14.514 1.00 81.12 90 ILE A O 1
ATOM 740 N N . PRO A 1 91 ? 18.514 -6.320 -15.514 1.00 76.94 91 PRO A N 1
ATOM 741 C CA . PRO A 1 91 ? 19.611 -6.509 -14.559 1.00 76.94 91 PRO A CA 1
ATOM 742 C C . PRO A 1 91 ? 20.717 -5.445 -14.690 1.00 76.94 91 PRO A C 1
ATOM 744 O O . PRO A 1 91 ? 21.549 -5.298 -13.795 1.00 76.94 91 PRO A O 1
ATOM 747 N N . PHE A 1 92 ? 20.716 -4.663 -15.772 1.00 83.75 92 PHE A N 1
ATOM 748 C CA . PHE A 1 92 ? 21.768 -3.709 -16.101 1.00 83.75 92 PHE A CA 1
ATOM 749 C C . PHE A 1 92 ? 21.600 -2.356 -15.391 1.00 83.75 92 PHE A C 1
ATOM 751 O O . PHE A 1 92 ? 20.726 -1.555 -15.722 1.00 83.75 92 PHE A O 1
ATOM 758 N N . ASN A 1 93 ? 22.510 -2.056 -14.459 1.00 81.12 93 ASN A N 1
ATOM 759 C CA . ASN A 1 93 ? 22.527 -0.798 -13.699 1.00 81.12 93 ASN A CA 1
ATOM 760 C C . ASN A 1 93 ? 22.569 0.465 -14.577 1.00 81.12 93 ASN A C 1
ATOM 762 O O . ASN A 1 93 ? 21.982 1.479 -14.207 1.00 81.12 93 ASN A O 1
ATOM 766 N N . PHE A 1 94 ? 23.248 0.430 -15.728 1.00 87.56 94 PHE A N 1
ATOM 767 C CA . PHE A 1 94 ? 23.350 1.604 -16.602 1.00 87.56 94 PHE A CA 1
ATOM 768 C C . PHE A 1 94 ? 21.994 1.991 -17.213 1.00 87.56 94 PHE A C 1
ATOM 770 O O . PHE A 1 94 ? 21.705 3.178 -17.341 1.00 87.56 94 PHE A O 1
ATOM 777 N N . VAL A 1 95 ? 21.137 1.007 -17.520 1.00 84.44 95 VAL A N 1
ATOM 778 C CA . VAL A 1 95 ? 19.782 1.255 -18.034 1.00 84.44 95 VAL A CA 1
ATOM 779 C C . VAL A 1 95 ? 18.948 1.939 -16.958 1.00 84.44 95 VAL A C 1
ATOM 781 O O . VAL A 1 95 ? 18.314 2.950 -17.231 1.00 84.44 95 VAL A O 1
ATOM 784 N N . ARG A 1 96 ? 19.019 1.465 -15.705 1.00 81.62 96 ARG A N 1
ATOM 785 C CA . ARG A 1 96 ? 18.339 2.130 -14.581 1.00 81.62 96 ARG A CA 1
ATOM 786 C C . ARG A 1 96 ? 18.774 3.586 -14.418 1.00 81.62 96 ARG A C 1
ATOM 788 O O . ARG A 1 96 ? 17.918 4.440 -14.236 1.00 81.62 96 ARG A O 1
ATOM 795 N N . LYS A 1 97 ? 20.075 3.879 -14.546 1.00 87.50 97 LYS A N 1
ATOM 796 C CA . LYS A 1 97 ? 20.594 5.256 -14.476 1.00 87.50 97 LYS A CA 1
ATOM 797 C C . LYS A 1 97 ? 20.033 6.155 -15.581 1.00 87.50 97 LYS A C 1
ATOM 799 O O . LYS A 1 97 ? 19.731 7.312 -15.313 1.00 87.50 97 LYS A O 1
ATOM 804 N N . LEU A 1 98 ? 19.859 5.631 -16.797 1.00 91.44 98 LEU A N 1
ATOM 805 C CA . LEU A 1 98 ? 19.281 6.391 -17.913 1.00 91.44 98 LEU A CA 1
ATOM 806 C C . LEU A 1 98 ? 17.832 6.826 -17.633 1.00 91.44 98 LEU A C 1
ATOM 808 O O . LEU A 1 98 ? 17.419 7.904 -18.052 1.00 91.44 98 LEU A O 1
ATOM 812 N N . PHE A 1 99 ? 17.081 6.011 -16.889 1.00 91.62 99 PHE A N 1
ATOM 813 C CA . PHE A 1 99 ? 15.682 6.261 -16.536 1.00 91.62 99 PHE A CA 1
ATOM 814 C C . PHE A 1 99 ? 15.490 6.687 -15.073 1.00 91.62 99 PHE A C 1
ATOM 816 O O . PHE A 1 99 ? 14.372 6.618 -14.565 1.00 91.62 99 PHE A O 1
ATOM 823 N N . ASP A 1 100 ? 16.537 7.155 -14.385 1.00 90.88 100 ASP A N 1
ATOM 824 C CA . ASP A 1 100 ? 16.475 7.403 -12.939 1.00 90.88 100 ASP A CA 1
ATOM 825 C C . ASP A 1 100 ? 15.431 8.461 -12.562 1.00 90.88 100 ASP A C 1
ATOM 827 O O . ASP A 1 100 ? 14.637 8.230 -11.660 1.00 90.88 100 ASP A O 1
ATOM 831 N N . LYS A 1 101 ? 15.322 9.559 -13.324 1.00 92.69 101 LYS A N 1
ATOM 832 C CA . LYS A 1 101 ? 14.270 10.573 -13.111 1.00 92.69 101 LYS A CA 1
ATOM 833 C C . LYS A 1 101 ? 12.858 9.991 -13.230 1.00 92.69 101 LYS A C 1
ATOM 835 O O . LYS A 1 101 ? 11.966 10.359 -12.473 1.00 92.69 101 LYS A O 1
ATOM 840 N N . ARG A 1 102 ? 12.655 9.076 -14.183 1.00 92.81 102 ARG A N 1
ATOM 841 C CA . ARG A 1 102 ? 11.367 8.410 -14.403 1.00 92.81 102 ARG A CA 1
ATOM 842 C C . ARG A 1 102 ? 11.046 7.453 -13.255 1.00 92.81 102 ARG A C 1
ATOM 844 O O . ARG A 1 102 ? 9.931 7.484 -12.748 1.00 92.81 102 ARG A O 1
ATOM 851 N N . LEU A 1 103 ? 12.027 6.659 -12.824 1.00 91.50 103 LEU A N 1
ATOM 852 C CA . LEU A 1 103 ? 11.892 5.768 -11.672 1.00 91.50 103 LEU A CA 1
ATOM 853 C C . LEU A 1 103 ? 11.674 6.555 -10.375 1.00 91.50 103 LEU A C 1
ATOM 855 O O . LEU A 1 103 ? 10.829 6.169 -9.581 1.00 91.50 103 LEU A O 1
ATOM 859 N N . ALA A 1 104 ? 12.363 7.682 -10.189 1.00 93.44 104 ALA A N 1
ATOM 860 C CA . ALA A 1 104 ? 12.197 8.547 -9.027 1.00 93.44 104 ALA A CA 1
ATOM 861 C C . ALA A 1 104 ? 10.773 9.107 -8.923 1.00 93.44 104 ALA A C 1
ATOM 863 O O . ALA A 1 104 ? 10.184 9.059 -7.848 1.00 93.44 104 ALA A O 1
ATOM 864 N N . TYR A 1 105 ? 10.198 9.554 -10.044 1.00 93.38 105 TYR A N 1
ATOM 865 C CA . TYR A 1 105 ? 8.799 9.979 -10.109 1.00 93.38 105 TYR A CA 1
ATOM 866 C C . TYR A 1 105 ? 7.822 8.815 -9.878 1.00 93.38 105 TYR A C 1
ATOM 868 O O . TYR A 1 105 ? 6.863 8.946 -9.123 1.00 93.38 105 TYR A O 1
ATOM 876 N N . TYR A 1 106 ? 8.065 7.659 -10.504 1.00 92.75 106 TYR A N 1
ATOM 877 C CA . TYR A 1 106 ? 7.244 6.454 -10.331 1.00 92.75 106 TYR A CA 1
ATOM 878 C C . TYR A 1 106 ? 7.214 5.974 -8.869 1.00 92.75 106 TYR A C 1
ATOM 880 O O . TYR A 1 106 ? 6.151 5.593 -8.381 1.00 92.75 106 TYR A O 1
ATOM 888 N N . GLU A 1 107 ? 8.355 6.018 -8.177 1.00 94.50 107 GLU A N 1
ATOM 889 C CA . GLU A 1 107 ? 8.538 5.574 -6.787 1.00 94.50 107 GLU A CA 1
ATOM 890 C C . GLU A 1 107 ? 8.314 6.681 -5.744 1.00 94.50 107 GLU A C 1
ATOM 892 O O . GLU A 1 107 ? 8.535 6.435 -4.558 1.00 94.50 107 GLU A O 1
ATOM 897 N N . CYS A 1 108 ? 7.901 7.882 -6.170 1.00 96.25 108 CYS A N 1
ATOM 898 C CA . CYS A 1 108 ? 7.682 9.045 -5.305 1.00 96.25 108 CYS A CA 1
ATOM 899 C C . CYS A 1 108 ? 8.882 9.334 -4.379 1.00 96.25 108 CYS A C 1
ATOM 901 O O . CYS A 1 108 ? 8.723 9.515 -3.172 1.00 96.25 108 CYS A O 1
ATOM 903 N N . ARG A 1 109 ? 10.109 9.325 -4.924 1.00 95.75 109 ARG A N 1
ATOM 904 C CA . ARG A 1 109 ? 11.341 9.521 -4.129 1.00 95.75 109 ARG A CA 1
ATOM 905 C C . ARG A 1 109 ? 11.498 10.939 -3.566 1.00 95.75 109 ARG A C 1
ATOM 907 O O . ARG A 1 109 ? 12.419 11.182 -2.797 1.00 95.75 109 ARG A O 1
ATOM 914 N N . ASP A 1 110 ? 10.638 11.856 -3.982 1.00 95.31 110 ASP A N 1
ATOM 915 C CA . ASP A 1 110 ? 10.583 13.265 -3.601 1.00 95.31 110 ASP A CA 1
ATOM 916 C C . ASP A 1 110 ? 9.551 13.565 -2.501 1.00 95.31 110 ASP A C 1
ATOM 918 O O . ASP A 1 110 ? 9.351 14.731 -2.165 1.00 95.31 110 ASP A O 1
ATOM 922 N N . LEU A 1 111 ? 8.898 12.543 -1.927 1.00 96.69 111 LEU A N 1
ATOM 923 C CA . LEU A 1 111 ? 8.018 12.733 -0.772 1.00 96.69 111 LEU A CA 1
ATOM 924 C C . LEU A 1 111 ? 8.773 13.393 0.386 1.00 96.69 111 LEU A C 1
ATOM 926 O O . LEU A 1 111 ? 9.864 12.961 0.757 1.00 96.69 111 LEU A O 1
ATOM 930 N N . SER A 1 112 ? 8.152 14.420 0.964 1.00 95.12 112 SER A N 1
ATOM 931 C CA . SER A 1 112 ? 8.736 15.210 2.043 1.00 95.12 112 SER A CA 1
ATOM 932 C C . SER A 1 112 ? 8.928 14.395 3.323 1.00 95.12 112 SER A C 1
ATOM 934 O O . SER A 1 112 ? 8.099 13.554 3.685 1.00 95.12 112 SER A O 1
ATOM 936 N N . ASP A 1 113 ? 10.003 14.711 4.041 1.00 96.25 113 ASP A N 1
ATOM 937 C CA . ASP A 1 113 ? 10.258 14.233 5.400 1.00 96.25 113 ASP A CA 1
ATOM 938 C C . ASP A 1 113 ? 9.674 15.156 6.479 1.00 96.25 113 ASP A C 1
ATOM 940 O O . ASP A 1 113 ? 9.676 14.807 7.659 1.00 96.25 113 ASP A O 1
ATOM 944 N N . GLU A 1 114 ? 9.145 16.310 6.075 1.00 97.38 114 GLU A N 1
ATOM 945 C CA . GLU A 1 114 ? 8.721 17.394 6.962 1.00 97.38 114 GLU A CA 1
ATOM 946 C C . GLU A 1 114 ? 7.199 17.576 7.006 1.00 97.38 114 GLU A C 1
ATOM 948 O O . GLU A 1 114 ? 6.691 18.295 7.865 1.00 97.38 114 GLU A O 1
ATOM 953 N N . GLU A 1 115 ? 6.450 16.920 6.113 1.00 97.56 115 GLU A N 1
ATOM 954 C CA . GLU A 1 115 ? 4.990 17.015 6.061 1.00 97.56 115 GLU A CA 1
ATOM 955 C C . GLU A 1 115 ? 4.316 15.716 5.608 1.00 97.56 115 GLU A C 1
ATOM 957 O O . GLU A 1 115 ? 4.864 14.907 4.859 1.00 97.56 115 GLU A O 1
ATOM 962 N N . THR A 1 116 ? 3.073 15.520 6.047 1.00 98.19 116 THR A N 1
ATOM 963 C CA . THR A 1 116 ? 2.230 14.447 5.513 1.00 98.19 116 THR A CA 1
ATOM 964 C C . THR A 1 116 ? 1.700 14.821 4.134 1.00 98.19 116 THR A C 1
ATOM 966 O O . THR A 1 116 ? 1.301 15.962 3.922 1.00 98.19 116 THR A O 1
ATOM 969 N N . THR A 1 117 ? 1.595 13.852 3.228 1.00 98.19 117 THR A N 1
ATOM 970 C CA . THR A 1 117 ? 1.181 14.089 1.835 1.00 98.19 117 THR A CA 1
ATOM 971 C C . THR A 1 117 ? 0.052 13.145 1.441 1.00 98.19 117 THR A C 1
ATOM 973 O O . THR A 1 117 ? 0.066 11.977 1.823 1.00 98.19 117 THR A O 1
ATOM 976 N N . TYR A 1 118 ? -0.927 13.605 0.657 1.00 98.38 118 TYR A N 1
ATOM 977 C CA . TYR A 1 118 ? -1.869 12.677 0.027 1.00 98.38 118 TYR A CA 1
ATOM 978 C C . TYR A 1 118 ? -1.188 11.948 -1.125 1.00 98.38 118 TYR A C 1
ATOM 980 O O . TYR A 1 118 ? -0.669 12.578 -2.045 1.00 98.38 118 TYR A O 1
ATOM 988 N N . ILE A 1 119 ? -1.208 10.621 -1.078 1.00 98.25 119 ILE A N 1
ATOM 989 C CA . ILE A 1 119 ? -0.596 9.767 -2.095 1.00 98.25 119 ILE A CA 1
ATOM 990 C C . ILE A 1 119 ? -1.663 9.004 -2.860 1.00 98.25 119 ILE A C 1
ATOM 992 O O . ILE A 1 119 ? -2.776 8.795 -2.381 1.00 98.25 119 ILE A O 1
ATOM 996 N N . ARG A 1 120 ? -1.304 8.559 -4.063 1.00 97.12 120 ARG A N 1
ATOM 997 C CA . ARG A 1 120 ? -2.221 7.799 -4.906 1.00 97.12 120 ARG A CA 1
ATOM 998 C C . ARG A 1 120 ? -2.220 6.309 -4.590 1.00 97.12 120 ARG A C 1
ATOM 1000 O O . ARG A 1 120 ? -3.279 5.695 -4.598 1.00 97.12 120 ARG A O 1
ATOM 1007 N N . MET A 1 121 ? -1.048 5.719 -4.345 1.00 97.75 121 MET A N 1
ATOM 1008 C CA . MET A 1 121 ? -0.916 4.281 -4.091 1.00 97.75 121 MET A CA 1
ATOM 1009 C C . MET A 1 121 ? 0.094 4.007 -2.977 1.00 97.75 121 MET A C 1
ATOM 1011 O O . MET A 1 121 ? 1.292 4.248 -3.138 1.00 97.75 121 MET A O 1
ATOM 1015 N N . GLY A 1 122 ? -0.407 3.485 -1.858 1.00 97.19 122 GLY A N 1
ATOM 1016 C CA . GLY A 1 122 ? 0.397 2.893 -0.792 1.00 97.19 122 GLY A CA 1
ATOM 1017 C C . GLY A 1 122 ? 0.712 1.420 -1.064 1.00 97.19 122 GLY A C 1
ATOM 1018 O O . GLY A 1 122 ? 0.207 0.829 -2.017 1.00 97.19 122 GLY A O 1
ATOM 1019 N N . SER A 1 123 ? 1.543 0.815 -0.217 1.00 96.38 123 SER A N 1
ATOM 1020 C CA . SER A 1 123 ? 1.960 -0.584 -0.367 1.00 96.38 123 SER A CA 1
ATOM 1021 C C . SER A 1 123 ? 1.328 -1.488 0.679 1.00 96.38 123 SER A C 1
ATOM 1023 O O . SER A 1 123 ? 1.198 -1.101 1.839 1.00 96.38 123 SER A O 1
ATOM 1025 N N . GLY A 1 124 ? 1.016 -2.727 0.280 1.00 95.38 124 GLY A N 1
ATOM 1026 C CA . GLY A 1 124 ? 0.503 -3.768 1.178 1.00 95.38 124 GLY A CA 1
ATOM 1027 C C . GLY A 1 124 ? 1.466 -4.163 2.305 1.00 95.38 124 GLY A C 1
ATOM 1028 O O . GLY A 1 124 ? 1.061 -4.881 3.210 1.00 95.38 124 GLY A O 1
ATOM 1029 N N . CYS A 1 125 ? 2.710 -3.665 2.286 1.00 96.00 125 CYS A N 1
ATOM 1030 C CA . CYS A 1 125 ? 3.669 -3.817 3.380 1.00 96.00 125 CYS A CA 1
ATOM 1031 C C . CYS A 1 125 ? 3.105 -3.337 4.724 1.00 96.00 125 CYS A C 1
ATOM 1033 O O . CYS A 1 125 ? 3.290 -4.015 5.733 1.00 96.00 125 CYS A O 1
ATOM 1035 N N . PHE A 1 126 ? 2.451 -2.171 4.743 1.00 98.44 126 PHE A N 1
ATOM 1036 C CA . PHE A 1 126 ? 1.770 -1.636 5.919 1.00 98.44 126 PHE A CA 1
ATOM 1037 C C . PHE A 1 126 ? 0.686 -0.632 5.501 1.00 98.44 126 PHE A C 1
ATOM 1039 O O . PHE A 1 126 ? 0.974 0.388 4.869 1.00 98.44 126 PHE A O 1
ATOM 1046 N N . MET A 1 127 ? -0.559 -0.890 5.895 1.00 98.62 127 MET A N 1
ATOM 1047 C CA . MET A 1 127 ? -1.707 -0.012 5.668 1.00 98.62 127 MET A CA 1
ATOM 1048 C C . MET A 1 127 ? -2.583 0.026 6.919 1.00 98.62 127 MET A C 1
ATOM 1050 O O . MET A 1 127 ? -3.203 -0.978 7.270 1.00 98.62 127 MET A O 1
ATOM 1054 N N . LEU A 1 128 ? -2.688 1.188 7.565 1.00 98.75 128 LEU A N 1
ATOM 1055 C CA . LEU A 1 128 ? -3.738 1.437 8.552 1.00 98.75 128 LEU A CA 1
ATOM 1056 C C . LEU A 1 128 ? -4.996 1.889 7.809 1.00 98.75 128 LEU A C 1
ATOM 1058 O O . LEU A 1 128 ? -4.948 2.873 7.080 1.00 98.75 128 LEU A O 1
ATOM 1062 N N . LEU A 1 129 ? -6.107 1.189 7.999 1.00 98.75 129 LEU A N 1
ATOM 1063 C CA . LEU A 1 129 ? -7.333 1.330 7.218 1.00 98.75 129 LEU A CA 1
ATOM 1064 C C . LEU A 1 129 ? -8.530 1.664 8.105 1.00 98.75 129 LEU A C 1
ATOM 1066 O O . LEU A 1 129 ? -8.660 1.131 9.207 1.00 98.75 129 LEU A O 1
ATOM 1070 N N . ASP A 1 130 ? -9.452 2.475 7.589 1.00 98.62 130 ASP A N 1
ATOM 1071 C CA . ASP A 1 130 ? -10.819 2.526 8.109 1.00 98.62 130 ASP A CA 1
ATOM 1072 C C . ASP A 1 130 ? -11.572 1.268 7.655 1.00 98.62 130 ASP A C 1
ATOM 1074 O O . ASP A 1 130 ? -11.769 1.026 6.460 1.00 98.62 13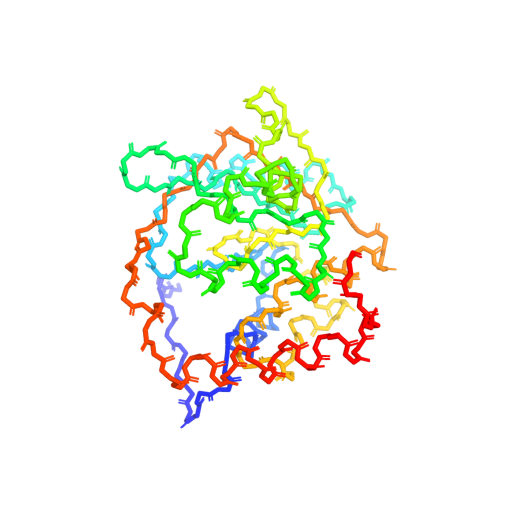0 ASP A O 1
ATOM 1078 N N . THR A 1 131 ? -11.977 0.445 8.625 1.00 98.56 131 THR A N 1
ATOM 1079 C CA . THR A 1 131 ? -12.603 -0.861 8.391 1.00 98.56 131 THR A CA 1
ATOM 1080 C C . THR A 1 131 ? -13.901 -0.725 7.602 1.00 98.56 131 THR A C 1
ATOM 1082 O O . THR A 1 131 ? -14.180 -1.544 6.724 1.00 98.56 131 THR A O 1
ATOM 1085 N N . LYS A 1 132 ? -14.705 0.309 7.888 1.00 98.19 132 LYS A N 1
ATOM 1086 C CA . LYS A 1 132 ? -15.978 0.513 7.194 1.00 98.19 132 LYS A CA 1
ATOM 1087 C C . LYS A 1 132 ? -15.711 0.869 5.738 1.00 98.19 132 LYS A C 1
ATOM 1089 O O . LYS A 1 132 ? -16.261 0.222 4.856 1.00 98.19 132 LYS A O 1
ATOM 1094 N N . LYS A 1 133 ? -14.829 1.836 5.485 1.00 98.56 133 LYS A N 1
ATOM 1095 C CA . LYS A 1 133 ? -14.483 2.268 4.124 1.00 98.56 133 LYS A CA 1
ATOM 1096 C C . LYS A 1 133 ? -13.875 1.144 3.292 1.00 98.56 133 LYS A C 1
ATOM 1098 O O . LYS A 1 133 ? -14.235 0.986 2.128 1.00 98.56 133 LYS A O 1
ATOM 1103 N N . PHE A 1 134 ? -13.004 0.332 3.894 1.00 98.69 134 PHE A N 1
ATOM 1104 C CA . PHE A 1 134 ? -12.454 -0.865 3.260 1.00 98.69 134 PHE A CA 1
ATOM 1105 C C . PHE A 1 134 ? -13.562 -1.840 2.835 1.00 98.69 134 PHE A C 1
ATOM 1107 O O . PHE A 1 134 ? -13.582 -2.295 1.691 1.00 98.69 134 PHE A O 1
ATOM 1114 N N . ASN A 1 135 ? -14.516 -2.122 3.726 1.00 98.12 135 ASN A N 1
ATOM 1115 C CA . ASN A 1 135 ? -15.639 -3.011 3.433 1.00 98.12 135 ASN A CA 1
ATOM 1116 C C . ASN A 1 135 ? -16.628 -2.408 2.418 1.00 98.12 135 ASN A C 1
ATOM 1118 O O . ASN A 1 135 ? -17.129 -3.144 1.569 1.00 98.12 135 ASN A O 1
ATOM 1122 N N . ASP A 1 136 ? -16.863 -1.092 2.448 1.00 98.06 136 ASP A N 1
ATOM 1123 C CA . ASP A 1 136 ? -17.762 -0.386 1.522 1.00 98.06 136 ASP A CA 1
ATOM 1124 C C . ASP A 1 136 ? -17.304 -0.526 0.058 1.00 98.06 136 ASP A C 1
ATOM 1126 O O . ASP A 1 136 ? -18.137 -0.653 -0.838 1.00 98.06 136 ASP A O 1
ATOM 1130 N N . ILE A 1 137 ? -15.988 -0.558 -0.196 1.00 98.31 137 ILE A N 1
ATOM 1131 C CA . ILE A 1 137 ? -15.440 -0.797 -1.544 1.00 98.31 137 ILE A CA 1
ATOM 1132 C C . ILE A 1 137 ? -15.251 -2.288 -1.876 1.00 98.31 137 ILE A C 1
ATOM 1134 O O . ILE A 1 137 ? -14.753 -2.615 -2.956 1.00 98.31 137 ILE A O 1
ATOM 1138 N N . GLY A 1 138 ? -15.626 -3.196 -0.967 1.00 98.06 138 GLY A N 1
ATOM 1139 C CA . GLY A 1 138 ? -15.536 -4.650 -1.138 1.00 98.06 138 GLY A CA 1
ATOM 1140 C C . GLY A 1 138 ? -14.199 -5.287 -0.737 1.00 98.06 138 GLY A C 1
ATOM 1141 O O . GLY A 1 138 ? -13.968 -6.449 -1.070 1.00 98.06 138 GLY A O 1
ATOM 1142 N N . GLY A 1 139 ? -13.323 -4.562 -0.035 1.00 98.38 139 GLY A N 1
ATOM 1143 C CA . GLY A 1 139 ? -12.009 -5.043 0.405 1.00 98.38 139 GLY A CA 1
ATOM 1144 C C . GLY A 1 139 ? -11.008 -5.216 -0.735 1.00 98.38 139 GLY A C 1
ATOM 1145 O O . GLY A 1 139 ? -11.104 -4.529 -1.746 1.00 98.38 139 GLY A O 1
ATOM 1146 N N . PHE A 1 140 ? -10.028 -6.109 -0.616 1.00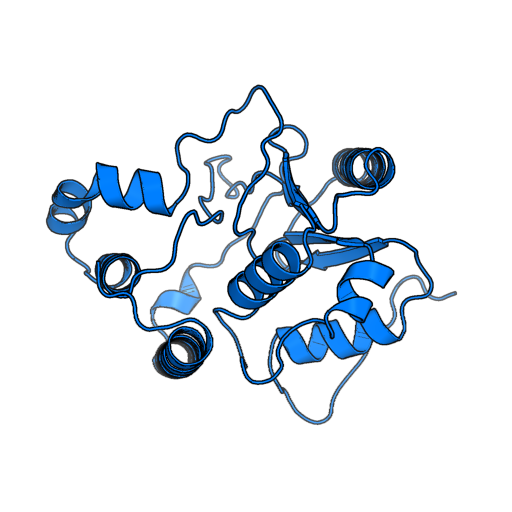 98.62 140 PHE A N 1
ATOM 1147 C CA . PHE A 1 140 ? -9.134 -6.469 -1.721 1.00 98.62 140 PHE A CA 1
ATOM 1148 C C . PHE A 1 140 ? -9.882 -7.209 -2.836 1.00 98.62 140 PHE A C 1
ATOM 1150 O O . PHE A 1 140 ? -10.801 -7.988 -2.587 1.00 98.62 140 PHE A O 1
ATOM 1157 N N . ASP A 1 141 ? -9.444 -7.016 -4.078 1.00 98.31 141 ASP A N 1
ATOM 1158 C CA . ASP A 1 141 ? -9.946 -7.779 -5.217 1.00 98.31 141 ASP A CA 1
ATOM 1159 C C . ASP A 1 141 ? -9.267 -9.155 -5.262 1.00 98.31 141 ASP A C 1
ATOM 1161 O O . ASP A 1 141 ? -8.101 -9.295 -5.628 1.00 98.31 141 ASP A O 1
ATOM 1165 N N . GLU A 1 142 ? -10.009 -10.195 -4.887 1.00 97.00 142 GLU A N 1
ATOM 1166 C CA . GLU A 1 142 ? -9.499 -11.568 -4.743 1.00 97.00 142 GLU A CA 1
ATOM 1167 C C . GLU A 1 142 ? -9.100 -12.229 -6.071 1.00 97.00 142 GLU A C 1
ATOM 1169 O O . GLU A 1 142 ? -8.595 -13.352 -6.089 1.00 97.00 142 GLU A O 1
ATOM 1174 N N . ARG A 1 143 ? -9.284 -11.545 -7.209 1.00 96.50 143 ARG A N 1
ATOM 1175 C CA . ARG A 1 143 ? -8.700 -11.984 -8.483 1.00 96.50 143 ARG A CA 1
ATOM 1176 C C . ARG A 1 143 ? -7.179 -11.868 -8.477 1.00 96.50 143 ARG A C 1
ATOM 1178 O O . ARG A 1 143 ? -6.535 -12.516 -9.302 1.00 96.50 143 ARG A O 1
ATOM 1185 N N . PHE A 1 144 ? -6.589 -11.066 -7.598 1.00 97.25 144 PHE A N 1
ATOM 1186 C CA . PHE A 1 144 ? -5.144 -11.002 -7.402 1.00 97.25 144 PHE A CA 1
ATOM 1187 C C . PHE A 1 144 ? -4.737 -11.991 -6.309 1.00 97.25 144 PHE A C 1
ATOM 1189 O O . PHE A 1 144 ? -5.167 -11.882 -5.164 1.00 97.25 144 PHE A O 1
ATOM 1196 N N . PHE A 1 145 ? -3.898 -12.969 -6.662 1.00 95.81 145 PHE A N 1
ATOM 1197 C CA . PHE A 1 145 ? -3.318 -13.865 -5.657 1.00 95.81 145 PHE A CA 1
ATOM 1198 C C . PHE A 1 145 ? -2.250 -13.122 -4.835 1.00 95.81 145 PHE A C 1
ATOM 1200 O O . PHE A 1 145 ? -2.180 -13.250 -3.619 1.00 95.81 145 PHE A O 1
ATOM 1207 N N . MET A 1 146 ? -1.404 -12.346 -5.506 1.00 92.62 146 MET A N 1
ATOM 1208 C CA . MET A 1 146 ? -0.370 -11.494 -4.917 1.00 92.62 146 MET A CA 1
ATOM 1209 C C . MET A 1 146 ? 0.114 -10.516 -5.990 1.00 92.62 146 MET A C 1
ATOM 1211 O O . MET A 1 146 ? 0.043 -10.849 -7.181 1.00 92.62 146 MET A O 1
ATOM 1215 N N . TYR A 1 147 ? 0.665 -9.383 -5.561 1.00 93.00 147 TYR A N 1
ATOM 1216 C CA . TYR A 1 147 ? 1.001 -8.221 -6.381 1.00 93.00 147 TYR A CA 1
ATOM 1217 C C . TYR A 1 147 ? -0.214 -7.540 -7.027 1.00 93.00 147 TYR A C 1
ATOM 1219 O O . TYR A 1 147 ? -1.111 -8.188 -7.565 1.00 93.00 147 TYR A O 1
ATOM 1227 N N . PHE A 1 148 ? -0.159 -6.208 -7.089 1.00 95.75 148 PHE A N 1
ATOM 1228 C CA . PHE A 1 148 ? -1.183 -5.328 -7.665 1.00 95.75 148 PHE A CA 1
ATOM 1229 C C . PHE A 1 148 ? -2.514 -5.266 -6.896 1.00 95.75 148 PHE A C 1
ATOM 1231 O O . PHE A 1 148 ? -3.301 -4.369 -7.186 1.00 95.75 148 PHE A O 1
ATOM 1238 N N . GLU A 1 149 ? -2.773 -6.126 -5.905 1.00 97.56 149 GLU A N 1
ATOM 1239 C CA . GLU A 1 149 ? -3.967 -6.027 -5.052 1.00 97.56 149 GLU A CA 1
ATOM 1240 C C . GLU A 1 149 ? -4.001 -4.744 -4.220 1.00 97.56 149 GLU A C 1
ATOM 1242 O O . GLU A 1 149 ? -5.067 -4.163 -4.030 1.00 97.56 149 GLU A O 1
ATOM 1247 N N . ASP A 1 150 ? -2.841 -4.284 -3.752 1.00 97.50 150 ASP A N 1
ATOM 1248 C CA . ASP A 1 150 ? -2.677 -3.041 -3.001 1.00 97.50 150 ASP A CA 1
ATOM 1249 C C . ASP A 1 150 ? -2.924 -1.816 -3.883 1.00 97.50 150 ASP A C 1
ATOM 1251 O O . ASP A 1 150 ? -3.680 -0.915 -3.524 1.00 97.50 150 ASP A O 1
ATOM 1255 N N . ASN A 1 151 ? -2.350 -1.823 -5.081 1.00 97.44 151 ASN A N 1
ATOM 1256 C CA . ASN A 1 151 ? -2.546 -0.784 -6.078 1.00 97.44 151 ASN A CA 1
ATOM 1257 C C . ASN A 1 151 ? -4.012 -0.704 -6.525 1.00 97.44 151 ASN A C 1
ATOM 1259 O O . ASN A 1 151 ? -4.577 0.383 -6.631 1.00 97.44 151 ASN A O 1
ATOM 1263 N N . ASP A 1 152 ? -4.640 -1.859 -6.761 1.00 98.38 152 ASP A N 1
ATOM 1264 C CA . ASP A 1 152 ? -6.060 -1.958 -7.079 1.00 98.38 152 ASP A CA 1
ATOM 1265 C C . ASP A 1 152 ? -6.945 -1.389 -5.966 1.00 98.38 152 ASP A C 1
ATOM 1267 O O . ASP A 1 152 ? -7.883 -0.640 -6.245 1.00 98.38 152 ASP A O 1
ATOM 1271 N N . LEU A 1 153 ? -6.641 -1.737 -4.713 1.00 98.69 153 LEU A N 1
ATOM 1272 C CA . LEU A 1 153 ? -7.340 -1.217 -3.544 1.00 98.69 153 LEU A CA 1
ATOM 1273 C C . LEU A 1 153 ? -7.232 0.312 -3.484 1.00 98.69 153 LEU A C 1
ATOM 1275 O O . LEU A 1 153 ? -8.247 0.991 -3.338 1.00 98.69 153 LEU A O 1
ATOM 1279 N N . CYS A 1 154 ? -6.024 0.853 -3.660 1.00 98.56 154 CYS A N 1
ATOM 1280 C CA . CYS A 1 154 ? -5.786 2.294 -3.626 1.00 98.56 154 CYS A CA 1
ATOM 1281 C C . CYS A 1 154 ? -6.565 3.039 -4.719 1.00 98.56 154 CYS A C 1
ATOM 1283 O O . CYS A 1 154 ? -7.206 4.052 -4.444 1.00 98.56 154 CYS A O 1
ATOM 1285 N N . LEU A 1 155 ? -6.582 2.507 -5.944 1.00 98.25 155 LEU A N 1
ATOM 1286 C CA . LEU A 1 155 ? -7.350 3.099 -7.041 1.00 98.25 155 LEU A CA 1
ATOM 1287 C C . LEU A 1 155 ? -8.864 3.018 -6.824 1.00 98.25 155 LEU A C 1
ATOM 1289 O O . LEU A 1 155 ? -9.590 3.916 -7.245 1.00 98.25 155 LEU A O 1
ATOM 1293 N N . ARG A 1 156 ? -9.366 1.972 -6.159 1.00 98.62 156 ARG A N 1
ATOM 1294 C CA . ARG A 1 156 ? -10.787 1.907 -5.784 1.00 98.62 156 ARG A CA 1
ATOM 1295 C C . ARG A 1 156 ? -11.148 2.889 -4.678 1.00 98.62 156 ARG A C 1
ATOM 1297 O O . ARG A 1 156 ? -12.239 3.448 -4.729 1.00 98.62 156 ARG A O 1
ATOM 1304 N N . PHE A 1 157 ? -10.247 3.154 -3.733 1.00 98.62 157 PHE A N 1
ATOM 1305 C CA . PHE A 1 157 ? -10.432 4.253 -2.784 1.00 98.62 157 PHE A CA 1
ATOM 1306 C C . PHE A 1 157 ? -10.475 5.612 -3.489 1.00 98.62 157 PHE A C 1
ATOM 1308 O O . PHE A 1 157 ? -11.389 6.392 -3.228 1.00 98.62 157 PHE A O 1
ATOM 1315 N N . GLU A 1 158 ? -9.570 5.853 -4.444 1.00 97.81 158 GLU A N 1
ATOM 1316 C CA . GLU A 1 158 ? -9.580 7.059 -5.285 1.00 97.81 158 GLU A CA 1
ATOM 1317 C C . GLU A 1 158 ? -10.917 7.203 -6.042 1.00 97.81 158 GLU A C 1
ATOM 1319 O O . GLU A 1 158 ? -11.549 8.257 -5.983 1.00 97.81 158 GLU A O 1
ATOM 1324 N N . GLN A 1 159 ? -11.413 6.133 -6.681 1.00 98.06 159 GLN A N 1
ATOM 1325 C CA . GLN A 1 159 ? -12.722 6.127 -7.357 1.00 98.06 159 GLN A CA 1
ATOM 1326 C C . GLN A 1 159 ? -13.904 6.390 -6.412 1.00 98.06 159 GLN A C 1
ATOM 1328 O O . GLN A 1 159 ? -14.903 6.968 -6.835 1.00 98.06 159 GLN A O 1
ATOM 1333 N N . ALA A 1 160 ? -13.797 5.979 -5.147 1.00 98.06 160 ALA A N 1
ATOM 1334 C CA . ALA A 1 160 ? -14.794 6.242 -4.114 1.00 98.06 160 ALA A CA 1
ATOM 1335 C C . ALA A 1 160 ? -14.672 7.650 -3.492 1.00 98.06 160 ALA A C 1
ATOM 1337 O O . ALA A 1 160 ? -15.400 7.964 -2.551 1.00 98.06 160 ALA A O 1
ATOM 1338 N N . GLY A 1 161 ? -13.754 8.493 -3.985 1.00 97.88 161 GLY A N 1
ATOM 1339 C CA . GLY A 1 161 ? -13.512 9.842 -3.466 1.00 97.88 161 GLY A CA 1
ATOM 1340 C C . GLY A 1 161 ? -12.789 9.870 -2.118 1.00 97.88 161 GLY A C 1
ATOM 1341 O O . GLY A 1 161 ? -12.824 10.883 -1.422 1.00 97.88 161 GLY A O 1
ATOM 1342 N N . GLN A 1 162 ? -12.155 8.765 -1.726 1.00 98.25 162 GLN A N 1
ATOM 1343 C CA . GLN A 1 162 ? -11.455 8.636 -0.453 1.00 98.25 162 GLN A CA 1
ATOM 1344 C C . GLN A 1 162 ? -9.961 8.907 -0.617 1.00 98.25 162 GLN A C 1
ATOM 1346 O O . GLN A 1 162 ? -9.371 8.655 -1.667 1.00 98.25 162 GLN A O 1
ATOM 1351 N N . LYS A 1 163 ? -9.339 9.424 0.445 1.00 98.44 163 LYS A N 1
ATOM 1352 C CA . LYS A 1 163 ? -7.933 9.839 0.433 1.00 98.44 163 LYS A CA 1
ATOM 1353 C C . LYS A 1 163 ? -7.036 8.838 1.154 1.00 98.44 163 LYS A C 1
ATOM 1355 O O . LYS A 1 163 ? -7.451 8.180 2.112 1.00 98.44 163 LYS A O 1
ATOM 1360 N N . ILE A 1 164 ? -5.785 8.769 0.708 1.00 98.75 164 ILE A N 1
ATOM 1361 C CA . ILE A 1 164 ? -4.715 7.985 1.328 1.00 98.75 164 ILE A CA 1
ATOM 1362 C C . ILE A 1 164 ? -3.643 8.963 1.793 1.00 98.75 164 ILE A C 1
ATOM 1364 O O . ILE A 1 164 ? -3.142 9.761 1.001 1.00 98.75 164 ILE A O 1
ATOM 1368 N N . LEU A 1 165 ? -3.305 8.918 3.078 1.00 98.75 165 LEU A N 1
ATOM 1369 C CA . LEU A 1 165 ? -2.287 9.777 3.669 1.00 98.75 165 LEU A CA 1
ATOM 1370 C C . LEU A 1 165 ? -0.963 9.028 3.780 1.00 98.75 165 LEU A C 1
ATOM 1372 O O . LEU A 1 165 ? -0.904 7.964 4.387 1.00 98.75 165 LEU A O 1
ATOM 1376 N N . TYR A 1 166 ? 0.106 9.618 3.268 1.00 98.75 166 TYR A N 1
ATOM 1377 C CA . TYR A 1 166 ? 1.471 9.256 3.613 1.00 98.75 166 TYR A CA 1
ATOM 1378 C C . TYR A 1 166 ? 1.949 10.076 4.812 1.00 98.75 166 TYR A C 1
ATOM 1380 O O . TYR A 1 166 ? 1.737 11.292 4.853 1.00 98.75 166 TYR A O 1
ATOM 1388 N N . THR A 1 167 ? 2.623 9.429 5.763 1.00 98.56 167 THR A N 1
ATOM 1389 C CA . THR A 1 167 ? 3.261 10.108 6.898 1.00 98.56 167 THR A CA 1
ATOM 1390 C C . THR A 1 167 ? 4.753 9.776 7.008 1.00 98.56 167 THR A C 1
ATOM 1392 O O . THR A 1 167 ? 5.110 8.599 7.119 1.00 98.56 167 THR A O 1
ATOM 1395 N N . PRO A 1 168 ? 5.647 10.787 7.018 1.00 98.31 168 PRO A N 1
ATOM 1396 C CA . PRO A 1 168 ? 7.075 10.569 7.231 1.00 98.31 168 PRO A CA 1
ATOM 1397 C C . PRO A 1 168 ? 7.470 10.439 8.709 1.00 98.31 168 PRO A C 1
ATOM 1399 O O . PRO A 1 168 ? 8.614 10.076 8.988 1.00 98.31 168 PRO A O 1
ATOM 1402 N N . PHE A 1 1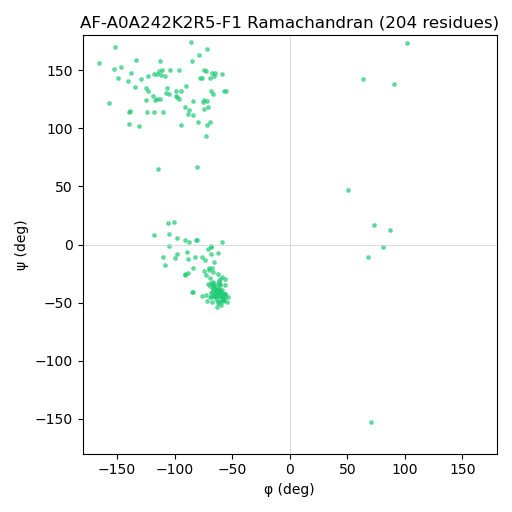69 ? 6.552 10.754 9.630 1.00 98.50 169 PHE A N 1
ATOM 1403 C CA . PHE A 1 169 ? 6.827 10.942 11.058 1.00 98.50 169 PHE A CA 1
ATOM 1404 C C . PHE A 1 169 ? 6.746 9.656 11.885 1.00 98.50 169 PHE A C 1
ATOM 1406 O O . PHE A 1 169 ? 7.371 9.562 12.937 1.00 98.50 169 PHE A O 1
ATOM 1413 N N . GLU A 1 170 ? 5.986 8.665 11.415 1.00 98.06 170 GLU A N 1
ATOM 1414 C CA . GLU A 1 170 ? 5.794 7.374 12.083 1.00 98.06 170 GLU A CA 1
ATOM 1415 C C . GLU A 1 170 ? 6.392 6.235 11.244 1.00 98.06 170 GLU A C 1
ATOM 1417 O O . GLU A 1 170 ? 5.641 5.410 10.721 1.00 98.06 170 GLU A O 1
ATOM 1422 N N . PRO A 1 171 ? 7.722 6.191 11.040 1.00 97.81 171 PRO A N 1
ATOM 1423 C CA . PRO A 1 171 ? 8.317 5.186 10.178 1.00 97.81 171 PRO A CA 1
ATOM 1424 C C . PRO A 1 171 ? 8.129 3.774 10.742 1.00 97.81 171 PRO A C 1
ATOM 1426 O O . PRO A 1 171 ? 8.167 3.555 11.955 1.00 97.81 171 PRO A O 1
ATOM 1429 N N . VAL A 1 172 ? 7.995 2.809 9.838 1.00 98.25 172 VAL A N 1
ATOM 1430 C CA . VAL A 1 172 ? 8.038 1.373 10.147 1.00 98.25 172 VAL A CA 1
ATOM 1431 C C . VAL A 1 172 ? 9.273 0.750 9.512 1.00 98.25 172 VAL A C 1
ATOM 1433 O O . VAL A 1 172 ? 9.722 1.198 8.456 1.00 98.25 172 VAL A O 1
ATOM 1436 N N . ILE A 1 173 ? 9.824 -0.285 10.142 1.00 97.94 173 ILE A N 1
ATOM 1437 C CA . ILE A 1 173 ? 10.954 -1.040 9.589 1.00 97.94 173 ILE A CA 1
ATOM 1438 C C . ILE A 1 173 ? 10.401 -2.299 8.937 1.00 97.94 173 ILE A C 1
ATOM 1440 O O . ILE A 1 173 ? 9.612 -3.007 9.552 1.00 97.94 173 ILE A O 1
ATOM 1444 N N . HIS A 1 174 ? 10.820 -2.590 7.713 1.00 96.62 174 HIS A N 1
ATOM 1445 C CA . HIS A 1 174 ? 10.461 -3.814 7.004 1.00 96.62 174 HIS A CA 1
ATOM 1446 C C . HIS A 1 174 ? 11.726 -4.625 6.727 1.00 96.62 174 HIS A C 1
ATOM 1448 O O . HIS A 1 174 ? 12.598 -4.205 5.958 1.00 96.62 174 HIS A O 1
ATOM 1454 N N . ILE A 1 175 ? 11.820 -5.794 7.366 1.00 90.56 175 ILE A N 1
ATOM 1455 C CA . ILE A 1 175 ? 12.955 -6.719 7.270 1.00 90.56 175 ILE A CA 1
ATOM 1456 C C . ILE A 1 175 ? 12.802 -7.526 5.977 1.00 90.56 175 ILE A C 1
ATOM 1458 O O . ILE A 1 175 ? 12.512 -8.715 5.968 1.00 90.56 175 ILE A O 1
ATOM 1462 N N . TYR A 1 176 ? 12.917 -6.844 4.839 1.00 71.50 176 TYR A N 1
ATOM 1463 C CA . TYR A 1 176 ? 12.652 -7.462 3.548 1.00 71.50 176 TYR A CA 1
ATOM 1464 C C . TYR A 1 176 ? 13.758 -8.456 3.170 1.00 71.50 176 TYR A C 1
ATOM 1466 O O . TYR A 1 176 ? 14.827 -8.076 2.671 1.00 71.50 176 TYR A O 1
ATOM 1474 N N . GLU A 1 177 ? 13.485 -9.752 3.315 1.00 60.75 177 GLU A N 1
ATOM 1475 C CA . GLU A 1 177 ? 14.359 -10.791 2.777 1.00 60.75 177 GLU A CA 1
ATOM 1476 C C . GLU A 1 177 ? 14.303 -10.785 1.237 1.00 60.75 177 GLU A C 1
ATOM 1478 O O . GLU A 1 177 ? 13.367 -11.269 0.596 1.00 60.75 177 GLU A O 1
ATOM 1483 N N . LYS A 1 178 ? 15.364 -10.273 0.596 1.00 55.50 178 LYS A N 1
ATOM 1484 C CA . LYS A 1 178 ? 15.526 -10.179 -0.876 1.00 55.50 178 LYS A CA 1
ATOM 1485 C C . LYS A 1 178 ? 15.455 -11.522 -1.636 1.00 55.50 178 LYS A C 1
ATOM 1487 O O . LYS A 1 178 ? 15.608 -11.530 -2.862 1.00 55.50 178 LYS A O 1
ATOM 1492 N N . ALA A 1 179 ? 15.222 -12.649 -0.962 1.00 44.00 179 ALA A N 1
ATOM 1493 C CA . ALA A 1 179 ? 15.182 -13.990 -1.544 1.00 44.00 179 ALA A CA 1
ATOM 1494 C C . ALA A 1 179 ? 14.064 -14.178 -2.596 1.00 44.00 179 ALA A C 1
ATOM 1496 O O . ALA A 1 179 ? 14.218 -14.979 -3.521 1.00 44.00 179 ALA A O 1
ATOM 1497 N N . ALA A 1 180 ? 12.977 -13.397 -2.533 1.00 48.44 180 ALA A N 1
ATOM 1498 C CA . ALA A 1 180 ? 11.823 -13.528 -3.432 1.00 48.44 180 ALA A CA 1
ATOM 1499 C C . ALA A 1 180 ? 12.110 -13.187 -4.913 1.00 48.44 180 ALA A C 1
ATOM 1501 O O . ALA A 1 180 ? 11.428 -13.685 -5.811 1.00 48.44 180 ALA A O 1
ATOM 1502 N N . HIS A 1 181 ? 13.140 -12.385 -5.209 1.00 52.28 181 HIS A N 1
ATOM 1503 C CA . HIS A 1 181 ? 13.380 -11.849 -6.559 1.00 52.28 181 HIS A CA 1
ATOM 1504 C C . HIS A 1 181 ? 13.856 -12.870 -7.608 1.00 52.28 181 HIS A C 1
ATOM 1506 O O . HIS A 1 181 ? 14.012 -12.508 -8.773 1.00 52.28 181 HIS A O 1
ATOM 1512 N N . LYS A 1 182 ? 14.088 -14.135 -7.232 1.00 61.47 182 LYS A N 1
ATOM 1513 C CA . LYS A 1 182 ? 14.577 -15.188 -8.145 1.00 61.47 182 LYS A CA 1
ATOM 1514 C C . LYS A 1 182 ? 13.611 -16.363 -8.333 1.00 61.47 182 LYS A C 1
ATOM 1516 O O . LYS A 1 182 ? 13.977 -17.363 -8.944 1.00 61.47 182 LYS A O 1
ATOM 1521 N N . SER A 1 183 ? 12.385 -16.266 -7.822 1.00 79.81 183 SER A N 1
ATOM 1522 C CA . SER A 1 183 ? 11.405 -17.352 -7.906 1.00 79.81 183 SER A CA 1
ATOM 1523 C C . SER A 1 183 ? 10.592 -17.289 -9.204 1.00 79.81 183 SER A C 1
ATOM 1525 O O . SER A 1 183 ? 9.809 -16.363 -9.416 1.00 79.81 183 SER A O 1
ATOM 1527 N N . VAL A 1 184 ? 10.736 -18.307 -10.061 1.00 84.56 184 VAL A N 1
ATOM 1528 C CA . VAL A 1 184 ? 9.921 -18.472 -11.283 1.00 84.56 184 VAL A CA 1
ATOM 1529 C C . VAL A 1 184 ? 8.415 -18.557 -10.967 1.00 84.56 184 VAL A C 1
ATOM 1531 O O . VAL A 1 184 ? 7.635 -17.884 -11.645 1.00 84.56 184 VAL A O 1
ATOM 1534 N N . PRO A 1 185 ? 7.961 -19.298 -9.932 1.00 89.38 185 PRO A N 1
ATOM 1535 C CA . PRO A 1 185 ? 6.560 -19.262 -9.509 1.00 89.38 185 PRO A CA 1
ATOM 1536 C C . PRO A 1 185 ? 6.051 -17.858 -9.159 1.00 89.38 185 PRO A C 1
ATOM 1538 O O . PRO A 1 185 ? 4.975 -17.475 -9.619 1.00 89.38 185 PRO A O 1
ATOM 1541 N N . LEU A 1 186 ? 6.825 -17.071 -8.399 1.00 87.94 186 LEU A N 1
ATOM 1542 C CA . LEU A 1 186 ? 6.435 -15.703 -8.035 1.00 87.94 186 LEU A CA 1
ATOM 1543 C C . LEU A 1 186 ? 6.405 -14.782 -9.254 1.00 87.94 186 LEU A C 1
ATOM 1545 O O . LEU A 1 186 ? 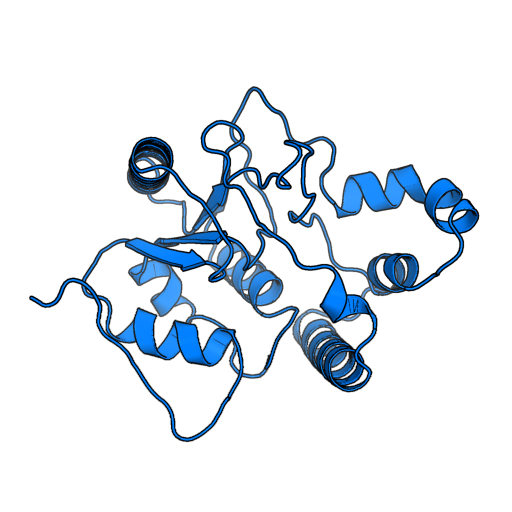5.485 -13.981 -9.385 1.00 87.94 186 LEU A O 1
ATOM 1549 N N . PHE A 1 187 ? 7.343 -14.946 -10.189 1.00 88.25 187 PHE A N 1
ATOM 1550 C CA . PHE A 1 187 ? 7.318 -14.221 -11.456 1.00 88.25 187 PHE A CA 1
ATOM 1551 C C . PHE A 1 187 ? 6.052 -14.532 -12.272 1.00 88.25 187 PHE A C 1
ATOM 1553 O O . PHE A 1 187 ? 5.401 -13.622 -12.781 1.00 88.25 187 PHE A O 1
ATOM 1560 N N . ASN A 1 188 ? 5.632 -15.798 -12.343 1.00 92.38 188 ASN A N 1
ATOM 1561 C CA . ASN A 1 188 ? 4.391 -16.174 -13.027 1.00 92.38 188 ASN A CA 1
ATOM 1562 C C . ASN A 1 188 ? 3.142 -15.584 -12.356 1.00 92.38 188 ASN A C 1
ATOM 1564 O O . ASN A 1 188 ? 2.214 -15.163 -13.049 1.00 92.38 188 ASN A O 1
ATOM 1568 N N . ILE A 1 189 ? 3.106 -15.548 -11.020 1.00 93.88 189 ILE A N 1
ATOM 1569 C CA . ILE A 1 189 ? 2.035 -14.884 -10.262 1.00 93.88 189 ILE A CA 1
ATOM 1570 C C . ILE A 1 189 ? 2.027 -13.389 -10.582 1.00 93.88 189 ILE A C 1
ATOM 1572 O O . ILE A 1 189 ? 0.984 -12.860 -10.959 1.00 93.88 189 ILE A O 1
ATOM 1576 N N . PHE A 1 190 ? 3.192 -12.742 -10.525 1.00 92.44 190 PHE A N 1
ATOM 1577 C CA . PHE A 1 190 ? 3.363 -11.335 -10.865 1.00 92.44 190 PHE A CA 1
ATOM 1578 C C . PHE A 1 190 ? 2.832 -11.020 -12.269 1.00 92.44 190 PHE A C 1
ATOM 1580 O O . PHE A 1 190 ? 2.013 -10.118 -12.419 1.00 92.44 190 PHE A O 1
ATOM 1587 N N . MET A 1 191 ? 3.216 -11.794 -13.290 1.00 93.44 191 MET A N 1
ATOM 1588 C CA . MET A 1 191 ? 2.765 -11.572 -14.670 1.00 93.44 191 MET A CA 1
ATOM 1589 C C . MET A 1 191 ? 1.249 -11.753 -14.833 1.00 93.44 191 MET A C 1
ATOM 1591 O O . MET A 1 191 ? 0.606 -10.963 -15.526 1.00 93.44 191 MET A O 1
ATOM 1595 N N . LYS A 1 192 ? 0.651 -12.755 -14.171 1.00 96.12 192 LYS A N 1
ATOM 1596 C CA . LYS A 1 192 ? -0.809 -12.961 -14.177 1.00 96.12 192 LYS A CA 1
ATOM 1597 C C . LYS A 1 192 ? -1.543 -11.808 -13.493 1.00 96.12 192 LYS A C 1
ATOM 1599 O O . LYS A 1 192 ? -2.546 -11.335 -14.026 1.00 96.12 192 LYS A O 1
ATOM 1604 N N . SER A 1 193 ? -1.056 -11.356 -12.340 1.00 96.25 193 SER A N 1
ATOM 1605 C CA . SER A 1 193 ? -1.625 -10.215 -11.621 1.00 96.25 193 SER A CA 1
ATOM 1606 C C . SER A 1 193 ? -1.479 -8.922 -12.419 1.00 96.25 193 SER A C 1
ATOM 1608 O O . SER A 1 193 ? -2.455 -8.198 -12.570 1.00 96.25 193 SER A O 1
ATOM 1610 N N . MET A 1 194 ? -0.323 -8.684 -13.041 1.00 94.81 194 MET A N 1
ATOM 1611 C CA . MET A 1 194 ? -0.099 -7.541 -13.926 1.00 94.81 194 MET A CA 1
ATOM 1612 C C . MET A 1 194 ? -1.101 -7.528 -15.090 1.00 94.81 194 MET A C 1
ATOM 1614 O O . MET A 1 194 ? -1.759 -6.519 -15.331 1.00 94.81 194 MET A O 1
ATOM 1618 N N . TYR A 1 195 ? -1.278 -8.662 -15.776 1.00 95.88 195 TYR A N 1
ATOM 1619 C CA . TYR A 1 195 ? -2.258 -8.799 -16.858 1.00 95.88 195 TYR A CA 1
ATOM 1620 C C . TYR A 1 195 ? -3.690 -8.496 -16.388 1.00 95.88 195 TYR A C 1
ATOM 1622 O O . TYR A 1 195 ? -4.414 -7.739 -17.035 1.00 95.88 195 TYR A O 1
ATOM 1630 N N . ARG A 1 196 ? -4.098 -9.041 -15.233 1.00 97.38 196 ARG A N 1
ATOM 1631 C CA . ARG A 1 196 ? -5.412 -8.762 -14.624 1.00 97.38 196 ARG A CA 1
ATOM 1632 C C . ARG A 1 196 ? -5.576 -7.282 -14.284 1.00 97.38 196 ARG A C 1
ATOM 1634 O O . ARG A 1 196 ? -6.636 -6.719 -14.548 1.00 97.38 196 ARG A O 1
ATOM 1641 N N . PHE A 1 197 ? -4.533 -6.662 -13.738 1.00 96.94 197 PHE A N 1
ATOM 1642 C CA . PHE A 1 197 ? -4.533 -5.259 -13.350 1.00 96.94 197 PHE A CA 1
ATOM 1643 C C . PHE A 1 197 ? -4.727 -4.353 -14.569 1.00 96.94 197 PHE A C 1
ATOM 1645 O O . PHE A 1 197 ? -5.673 -3.568 -14.602 1.00 96.94 197 PHE A O 1
ATOM 1652 N N . PHE A 1 198 ? -3.903 -4.509 -15.608 1.00 96.31 198 PHE A N 1
ATOM 1653 C CA . PHE A 1 198 ? -4.000 -3.677 -16.810 1.00 96.31 198 PHE A CA 1
ATOM 1654 C C . PHE A 1 198 ? -5.265 -3.951 -17.636 1.00 96.31 198 PHE A C 1
ATOM 1656 O O . PHE A 1 198 ? -5.804 -3.026 -18.238 1.00 96.31 198 PHE A O 1
ATOM 1663 N N . ASN A 1 199 ? -5.821 -5.165 -17.609 1.00 97.19 199 ASN A N 1
ATOM 1664 C CA . ASN A 1 199 ? -7.149 -5.411 -18.182 1.00 97.19 199 ASN A CA 1
ATOM 1665 C C . ASN A 1 199 ? -8.275 -4.701 -17.419 1.00 97.19 199 ASN A C 1
ATOM 1667 O O . ASN A 1 199 ? -9.259 -4.302 -18.034 1.00 97.19 199 ASN A O 1
ATOM 1671 N N . LYS A 1 200 ? -8.156 -4.560 -16.093 1.00 97.50 200 LYS A N 1
ATOM 1672 C CA . LYS A 1 200 ? -9.153 -3.872 -15.262 1.00 97.50 200 LYS A CA 1
ATOM 1673 C C . LYS A 1 200 ? -9.059 -2.349 -15.395 1.00 97.50 200 LYS A C 1
ATOM 1675 O O . LYS A 1 200 ? -10.085 -1.691 -15.510 1.00 97.50 200 LYS A O 1
ATOM 1680 N N . TRP A 1 201 ? -7.844 -1.803 -15.370 1.00 96.19 201 TRP A N 1
ATOM 1681 C CA . TRP A 1 201 ? -7.586 -0.358 -15.263 1.00 96.19 201 TRP A CA 1
ATOM 1682 C C . TRP A 1 201 ? -7.139 0.312 -16.568 1.00 96.19 201 TRP A C 1
ATOM 1684 O O . TRP A 1 201 ? -6.946 1.529 -16.610 1.00 96.19 201 TRP A O 1
ATOM 1694 N N . GLY A 1 202 ? -7.003 -0.472 -17.636 1.00 95.94 202 GLY A N 1
ATOM 1695 C CA . GLY A 1 202 ? -6.519 -0.030 -18.937 1.00 95.94 202 GLY A CA 1
ATOM 1696 C C . GLY A 1 202 ? -5.003 -0.165 -19.069 1.00 95.94 202 GLY A C 1
ATOM 1697 O O . GLY A 1 202 ? -4.244 0.160 -18.158 1.00 95.94 202 GLY A O 1
ATOM 1698 N N . TRP A 1 203 ? -4.562 -0.629 -20.238 1.00 94.94 203 TRP A N 1
ATOM 1699 C CA . TRP A 1 203 ? -3.150 -0.808 -20.564 1.00 94.94 203 TRP A CA 1
ATOM 1700 C C . TRP A 1 203 ? -2.453 0.538 -20.764 1.00 94.94 203 TRP A C 1
ATOM 1702 O O . TRP A 1 203 ? -2.845 1.326 -21.624 1.00 94.94 203 TRP A O 1
ATOM 1712 N N . ARG A 1 204 ? -1.391 0.780 -19.990 1.00 91.06 204 ARG A N 1
ATOM 1713 C CA . ARG A 1 204 ? -0.518 1.954 -20.114 1.00 91.06 204 ARG A CA 1
ATOM 1714 C C . ARG A 1 204 ? 0.908 1.484 -20.303 1.00 91.06 204 ARG A C 1
ATOM 1716 O O . ARG A 1 204 ? 1.471 0.835 -19.427 1.00 91.06 204 ARG A O 1
ATOM 1723 N N . PHE A 1 205 ? 1.474 1.760 -21.469 1.00 89.19 205 PHE A N 1
ATOM 1724 C CA . PHE A 1 205 ? 2.807 1.270 -21.804 1.00 89.19 205 PHE A CA 1
ATOM 1725 C C . PHE A 1 205 ? 3.919 2.245 -21.401 1.00 89.19 205 PHE A C 1
ATOM 1727 O O . PHE A 1 205 ? 5.013 1.768 -21.126 1.00 89.19 205 PHE A O 1
ATOM 1734 N N . PHE A 1 206 ? 3.648 3.555 -21.302 1.00 87.00 206 PHE A N 1
ATOM 1735 C CA . PHE A 1 206 ? 4.624 4.621 -21.023 1.00 87.00 206 PHE A CA 1
ATOM 1736 C C . PHE A 1 206 ? 4.055 5.713 -20.117 1.00 87.00 206 PHE A C 1
ATOM 1738 O O . PHE A 1 206 ? 2.830 5.935 -20.167 1.00 87.00 206 PHE A O 1
#

Organism: NCBI:txid1834193